Protein AF-A0A849Z3Y1-F1 (afdb_monomer_lite)

Structure (mmCIF, N/CA/C/O backbone):
data_AF-A0A849Z3Y1-F1
#
_entry.id   AF-A0A849Z3Y1-F1
#
loop_
_atom_site.group_PDB
_atom_site.id
_atom_site.type_symbol
_atom_site.label_atom_id
_atom_site.label_alt_id
_atom_site.label_comp_id
_atom_site.label_asym_id
_atom_site.label_entity_id
_atom_site.label_seq_id
_atom_site.pdbx_PDB_ins_code
_atom_site.Cartn_x
_atom_site.Cartn_y
_atom_site.Cartn_z
_atom_site.occupancy
_atom_site.B_iso_or_equiv
_atom_site.auth_seq_id
_atom_site.auth_comp_id
_atom_site.auth_asym_id
_atom_site.auth_atom_id
_atom_site.pdbx_PDB_model_num
ATOM 1 N N . MET A 1 1 ? -3.953 0.316 -31.215 1.00 46.03 1 MET A N 1
ATOM 2 C CA . MET A 1 1 ? -4.125 0.924 -32.551 1.00 46.03 1 MET A CA 1
ATOM 3 C C . MET A 1 1 ? -4.010 -0.194 -33.567 1.00 46.03 1 MET A C 1
ATOM 5 O O . MET A 1 1 ? -3.167 -1.056 -33.367 1.00 46.03 1 MET A O 1
ATOM 9 N N . SER A 1 2 ? -4.912 -0.232 -34.551 1.00 37.03 2 SER A N 1
ATOM 10 C CA . SER A 1 2 ? -4.894 -1.219 -35.639 1.00 37.03 2 SER A CA 1
ATOM 11 C C . SER A 1 2 ? -3.497 -1.260 -36.258 1.00 37.03 2 SER A C 1
ATOM 13 O O . SER A 1 2 ? -2.939 -0.195 -36.536 1.00 37.03 2 SER A O 1
ATOM 15 N N . ASP A 1 3 ? -2.935 -2.457 -36.436 1.00 45.62 3 ASP A N 1
ATOM 16 C CA . ASP A 1 3 ? -1.704 -2.704 -37.196 1.00 45.62 3 ASP A CA 1
ATOM 17 C C . ASP A 1 3 ? -2.052 -2.541 -38.682 1.00 45.62 3 ASP A C 1
ATOM 19 O O . ASP A 1 3 ? -2.068 -3.484 -39.468 1.00 45.62 3 ASP A O 1
ATOM 23 N N . ASP A 1 4 ? -2.503 -1.332 -39.011 1.00 66.31 4 ASP A N 1
ATOM 24 C CA . ASP A 1 4 ? -3.122 -1.005 -40.272 1.00 66.31 4 ASP A CA 1
ATOM 25 C C . ASP A 1 4 ? -1.997 -0.845 -41.296 1.00 66.31 4 ASP A C 1
ATOM 27 O O . ASP A 1 4 ? -1.228 0.131 -41.222 1.00 66.31 4 ASP A O 1
ATOM 31 N N . PRO A 1 5 ? -1.843 -1.799 -42.232 1.00 66.31 5 PRO A N 1
ATOM 32 C CA . PRO A 1 5 ? -0.839 -1.689 -43.277 1.00 66.31 5 PRO A CA 1
ATOM 33 C C . PRO A 1 5 ? -1.020 -0.392 -44.077 1.00 66.31 5 PRO A C 1
ATOM 35 O O . PRO A 1 5 ? -0.026 0.160 -44.563 1.00 66.31 5 PRO A O 1
ATOM 38 N N . ASP A 1 6 ? -2.236 0.164 -44.120 1.00 75.00 6 ASP A N 1
ATOM 39 C CA . ASP A 1 6 ? -2.508 1.431 -44.780 1.00 75.00 6 ASP A CA 1
ATOM 40 C C . ASP A 1 6 ? -1.915 2.614 -44.015 1.00 75.00 6 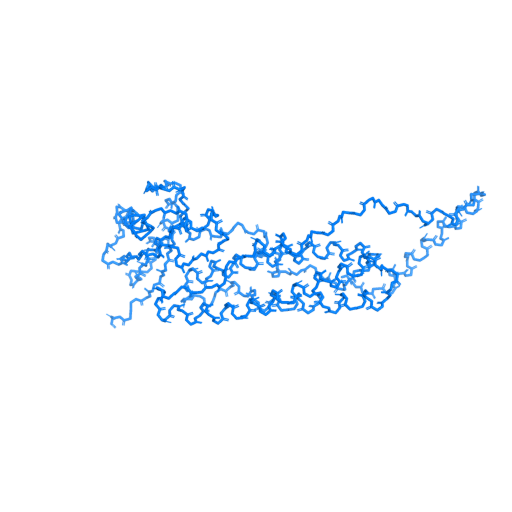ASP A C 1
ATOM 42 O O . ASP A 1 6 ? -1.380 3.523 -44.646 1.00 75.00 6 ASP A O 1
ATOM 46 N N . LEU A 1 7 ? -1.873 2.604 -42.678 1.00 63.38 7 LEU A N 1
ATOM 47 C CA . LEU A 1 7 ? -1.239 3.688 -41.917 1.00 63.38 7 LEU A CA 1
ATOM 48 C C . LEU A 1 7 ? 0.279 3.724 -42.148 1.00 63.38 7 LEU A C 1
ATOM 50 O O . LEU A 1 7 ? 0.848 4.800 -42.357 1.00 63.38 7 LEU A O 1
ATOM 54 N N . ARG A 1 8 ? 0.942 2.558 -42.185 1.00 64.69 8 ARG A N 1
ATOM 55 C CA . ARG A 1 8 ? 2.372 2.484 -42.543 1.00 64.69 8 ARG A CA 1
ATOM 56 C C . ARG A 1 8 ? 2.600 2.927 -43.986 1.00 64.69 8 ARG A C 1
ATOM 58 O O . ARG A 1 8 ? 3.533 3.691 -44.239 1.00 64.69 8 ARG A O 1
ATOM 65 N N . ALA A 1 9 ? 1.737 2.520 -44.918 1.00 72.06 9 ALA A N 1
ATOM 66 C CA . ALA A 1 9 ? 1.810 2.950 -46.311 1.00 72.06 9 ALA A CA 1
ATOM 67 C C . ALA A 1 9 ? 1.587 4.466 -46.463 1.00 72.06 9 ALA A C 1
ATOM 69 O O . ALA A 1 9 ? 2.284 5.117 -47.245 1.00 72.06 9 ALA A O 1
ATOM 70 N N . ILE A 1 10 ? 0.678 5.055 -45.682 1.00 74.94 10 ILE A N 1
ATOM 71 C CA . ILE A 1 10 ? 0.405 6.497 -45.650 1.00 74.94 10 ILE A CA 1
ATOM 72 C C . ILE A 1 10 ? 1.614 7.259 -45.101 1.00 74.94 10 ILE A C 1
ATOM 74 O O . ILE A 1 10 ? 2.053 8.227 -45.723 1.00 74.94 10 ILE A O 1
ATOM 78 N N . LEU A 1 11 ? 2.201 6.823 -43.983 1.00 69.88 11 LEU A N 1
ATOM 79 C CA . LEU A 1 11 ? 3.389 7.465 -43.410 1.00 69.88 11 LEU A CA 1
ATOM 80 C C . LEU A 1 11 ? 4.613 7.335 -44.328 1.00 69.88 11 LEU A C 1
ATOM 82 O O . LEU A 1 11 ? 5.349 8.309 -44.507 1.00 69.88 11 LEU A O 1
ATOM 86 N N . ALA A 1 12 ? 4.798 6.177 -44.970 1.00 70.38 12 ALA A N 1
ATOM 87 C CA . ALA A 1 12 ? 5.852 5.963 -45.958 1.00 70.38 12 ALA A CA 1
ATOM 88 C C . ALA A 1 12 ? 5.671 6.868 -47.188 1.00 70.38 12 ALA A C 1
ATOM 90 O O . ALA A 1 12 ? 6.617 7.541 -47.596 1.00 70.38 12 ALA A O 1
ATOM 91 N N . ARG A 1 13 ? 4.449 6.968 -47.733 1.00 79.56 13 ARG A N 1
ATOM 92 C CA . ARG A 1 13 ? 4.126 7.883 -48.844 1.00 79.56 13 ARG A CA 1
ATOM 93 C C . ARG A 1 13 ? 4.330 9.342 -48.460 1.00 79.56 13 ARG A C 1
ATOM 95 O O . ARG A 1 13 ? 4.864 10.106 -49.256 1.00 79.56 13 ARG A O 1
ATOM 102 N N . ARG A 1 14 ? 3.959 9.735 -47.240 1.00 77.06 14 ARG A N 1
ATOM 103 C CA . ARG A 1 14 ? 4.138 11.108 -46.756 1.00 77.06 14 ARG A CA 1
ATOM 104 C C . ARG A 1 14 ? 5.617 11.465 -46.606 1.00 77.06 14 ARG A C 1
ATOM 106 O O . ARG A 1 14 ? 6.010 12.540 -47.045 1.00 77.06 14 ARG A O 1
ATOM 113 N N . ARG A 1 15 ? 6.447 10.556 -46.076 1.00 69.81 15 ARG A N 1
ATOM 114 C CA . ARG A 1 15 ? 7.913 10.719 -46.062 1.00 69.81 15 ARG A CA 1
ATOM 115 C C . ARG A 1 15 ? 8.472 10.838 -47.477 1.00 69.81 15 ARG A C 1
ATOM 117 O O . ARG A 1 15 ? 9.239 11.757 -47.731 1.00 69.81 15 ARG A O 1
ATOM 124 N N . LEU A 1 16 ? 8.031 9.985 -48.403 1.00 73.06 16 LEU A N 1
ATOM 125 C CA . LEU A 1 16 ? 8.475 10.025 -49.797 1.00 73.06 16 LEU A CA 1
ATOM 126 C C . LEU A 1 16 ? 8.107 11.350 -50.484 1.00 73.06 16 LEU A C 1
ATOM 128 O O . LEU A 1 16 ? 8.936 11.927 -51.178 1.00 73.06 16 LEU A O 1
ATOM 132 N N . LEU A 1 17 ? 6.896 11.865 -50.249 1.00 75.06 17 LEU A N 1
ATOM 133 C CA . LEU A 1 17 ? 6.433 13.149 -50.784 1.00 75.06 17 LEU A CA 1
ATOM 134 C C . LEU A 1 17 ? 7.202 14.336 -50.195 1.00 75.06 17 LEU A C 1
ATOM 136 O O . LEU A 1 17 ? 7.568 15.241 -50.936 1.00 75.06 17 LEU A O 1
ATOM 140 N N . ILE A 1 18 ? 7.490 14.323 -48.890 1.00 72.62 18 ILE A N 1
ATOM 141 C CA . ILE A 1 18 ? 8.313 15.357 -48.244 1.00 72.62 18 ILE A CA 1
ATOM 142 C C . ILE A 1 18 ? 9.744 15.315 -48.795 1.00 72.62 18 ILE A C 1
ATOM 144 O O . ILE A 1 18 ? 10.300 16.359 -49.130 1.00 72.62 18 ILE A O 1
ATOM 148 N N . SER A 1 19 ? 10.321 14.121 -48.954 1.00 68.38 19 SER A N 1
ATOM 149 C CA . SER A 1 19 ? 11.649 13.951 -49.545 1.00 68.38 19 SER A CA 1
ATOM 150 C C . SER A 1 19 ? 11.705 14.394 -51.006 1.00 68.38 19 SER A C 1
ATOM 152 O O . SER A 1 19 ? 12.646 15.083 -51.395 1.00 68.38 19 SER A O 1
ATOM 154 N N . ALA A 1 20 ? 10.685 14.066 -51.802 1.00 72.69 20 ALA A N 1
ATOM 155 C CA . ALA A 1 20 ? 10.579 14.487 -53.195 1.00 72.69 20 ALA A CA 1
ATOM 156 C C . ALA A 1 20 ? 10.391 16.007 -53.327 1.00 72.69 20 ALA A C 1
ATOM 158 O O . ALA A 1 20 ? 11.035 16.631 -54.166 1.00 72.69 20 ALA A O 1
ATOM 159 N N . ALA A 1 21 ? 9.566 16.617 -52.471 1.00 74.19 21 ALA A N 1
ATOM 160 C CA . ALA A 1 21 ? 9.372 18.063 -52.445 1.00 74.19 21 ALA A CA 1
ATOM 161 C C . ALA A 1 21 ? 10.659 18.805 -52.047 1.00 74.19 21 ALA A C 1
ATOM 163 O O . ALA A 1 21 ? 11.022 19.787 -52.688 1.00 74.19 21 ALA A O 1
ATOM 164 N N . ALA A 1 22 ? 11.387 18.315 -51.038 1.00 66.81 22 ALA A N 1
ATOM 165 C CA . ALA A 1 22 ? 12.677 18.882 -50.646 1.00 66.81 22 ALA A CA 1
ATOM 166 C C . ALA A 1 22 ? 13.718 18.784 -51.776 1.00 66.81 22 ALA A C 1
ATOM 168 O O . ALA A 1 22 ? 14.388 19.771 -52.078 1.00 66.81 22 ALA A O 1
ATOM 169 N N . ALA A 1 23 ? 13.790 17.633 -52.455 1.00 70.31 23 ALA A N 1
ATOM 170 C CA . ALA A 1 23 ? 14.679 17.437 -53.598 1.00 70.31 23 ALA A CA 1
ATOM 171 C C . ALA A 1 23 ? 14.327 18.361 -54.780 1.00 70.31 23 ALA A C 1
ATOM 173 O O . ALA A 1 23 ? 15.222 18.943 -55.390 1.00 70.31 23 ALA A O 1
ATOM 174 N N . ALA A 1 24 ? 13.035 18.553 -55.070 1.00 75.81 24 ALA A N 1
ATOM 175 C CA . ALA A 1 24 ? 12.565 19.449 -56.130 1.00 75.81 24 ALA A CA 1
ATOM 176 C C . ALA A 1 24 ? 12.901 20.927 -55.863 1.00 75.81 24 ALA A C 1
ATOM 178 O O . ALA A 1 24 ? 13.073 21.699 -56.802 1.00 75.81 24 ALA A O 1
ATOM 179 N N . MET A 1 25 ? 13.044 21.317 -54.594 1.00 80.38 25 MET A N 1
ATOM 180 C CA . MET A 1 25 ? 13.484 22.659 -54.195 1.00 80.38 25 MET A CA 1
ATOM 181 C C . MET A 1 25 ? 15.015 22.822 -54.187 1.00 80.38 25 MET A C 1
ATOM 183 O O . MET A 1 25 ? 15.518 23.850 -53.740 1.00 80.38 25 MET A O 1
ATOM 187 N N . GLY A 1 26 ? 15.777 21.822 -54.650 1.00 69.62 26 GLY A N 1
ATOM 188 C CA . GLY A 1 26 ? 17.243 21.848 -54.612 1.00 69.62 26 GLY A CA 1
ATOM 189 C C . GLY A 1 26 ? 17.820 21.752 -53.196 1.00 69.62 26 GLY A C 1
ATOM 190 O O . GLY A 1 26 ? 19.021 21.935 -53.002 1.00 69.62 26 GLY A O 1
ATOM 191 N N . CYS A 1 27 ? 16.988 21.451 -52.196 1.00 60.31 27 CYS A N 1
ATOM 192 C CA . CYS A 1 27 ? 17.444 21.168 -50.849 1.00 60.31 27 CYS A CA 1
ATOM 193 C C . CYS A 1 27 ? 17.897 19.709 -50.801 1.00 60.31 27 CYS A C 1
ATOM 195 O O . CYS A 1 27 ? 17.078 18.789 -50.751 1.00 60.31 27 CYS A O 1
ATOM 197 N N . SER A 1 28 ? 19.209 19.477 -50.787 1.00 56.22 28 SER A N 1
ATOM 198 C CA . SER A 1 28 ? 19.728 18.199 -50.318 1.00 56.22 28 SER A CA 1
ATOM 199 C C . SER A 1 28 ? 19.272 18.030 -48.869 1.00 56.22 28 SER A C 1
ATOM 201 O O . SER A 1 28 ? 19.688 18.779 -47.987 1.00 56.22 28 SER A O 1
ATOM 203 N N . ILE A 1 29 ? 18.370 17.075 -48.612 1.00 54.34 29 ILE A N 1
ATOM 204 C CA . ILE A 1 29 ? 18.134 16.616 -47.242 1.00 54.34 29 ILE A CA 1
ATOM 205 C C . ILE A 1 29 ? 19.489 16.076 -46.791 1.00 54.34 29 ILE A C 1
ATOM 207 O O . ILE A 1 29 ? 19.961 15.107 -47.394 1.00 54.34 29 ILE A O 1
ATOM 211 N N . PRO A 1 30 ? 20.161 16.695 -45.808 1.00 54.50 30 PRO A N 1
ATOM 212 C CA . PRO A 1 30 ? 21.450 16.201 -45.368 1.00 54.50 30 PRO A CA 1
ATOM 213 C C . PRO A 1 30 ? 21.212 14.789 -44.836 1.00 54.50 30 PRO A C 1
ATOM 215 O O . PRO A 1 30 ? 20.521 14.635 -43.827 1.00 54.50 30 PRO A O 1
ATOM 218 N N . GLN A 1 31 ? 21.745 13.762 -45.508 1.00 53.66 31 GLN A N 1
ATOM 219 C CA . GLN A 1 31 ? 21.696 12.391 -44.983 1.00 53.66 31 GLN A CA 1
ATOM 220 C C . GLN A 1 31 ? 22.312 12.341 -43.572 1.00 53.66 31 GLN A C 1
ATOM 222 O O . GLN A 1 31 ? 21.828 11.602 -42.720 1.00 53.66 31 GLN A O 1
ATOM 227 N N . ASP A 1 32 ? 23.253 13.246 -43.282 1.00 46.50 32 ASP A N 1
ATOM 228 C CA . ASP A 1 32 ? 23.894 13.420 -41.976 1.00 46.50 32 ASP A CA 1
ATOM 229 C C . ASP A 1 32 ? 23.021 14.043 -40.873 1.00 46.50 32 ASP A C 1
ATOM 231 O O . ASP A 1 32 ? 23.429 14.048 -39.713 1.00 46.50 32 ASP A O 1
ATOM 235 N N . ARG A 1 33 ? 21.819 14.567 -41.166 1.00 43.00 33 ARG A N 1
ATOM 236 C CA . ARG A 1 33 ? 20.934 15.142 -40.127 1.00 43.00 33 ARG A CA 1
ATOM 237 C C . ARG A 1 33 ? 19.850 14.196 -39.613 1.00 43.00 33 ARG A C 1
ATOM 239 O O . ARG A 1 33 ? 19.130 14.582 -38.699 1.00 43.00 33 ARG A O 1
ATOM 246 N N . LEU A 1 34 ? 19.764 12.966 -40.129 1.00 46.88 34 LEU A N 1
ATOM 247 C CA . LEU A 1 34 ? 18.959 11.912 -39.491 1.00 46.88 34 LEU A CA 1
ATOM 248 C C . LEU A 1 34 ? 19.658 11.288 -38.275 1.00 46.88 34 LEU A C 1
ATOM 250 O O . LEU A 1 34 ? 19.009 10.598 -37.493 1.00 46.88 34 LEU A O 1
ATOM 254 N N . HIS A 1 35 ? 20.926 11.631 -38.027 1.00 47.53 35 HIS A N 1
ATOM 255 C CA . HIS A 1 35 ? 21.466 11.671 -36.668 1.00 47.53 35 HIS A CA 1
ATOM 256 C C . HIS A 1 35 ? 20.894 12.895 -35.949 1.00 47.53 35 HIS A C 1
ATOM 258 O O . HIS A 1 35 ? 21.617 13.795 -35.518 1.00 47.53 35 HIS A O 1
ATOM 264 N N . GLU A 1 36 ? 19.564 12.963 -35.890 1.00 49.94 36 GLU A N 1
ATOM 265 C CA . GLU A 1 36 ? 18.851 13.876 -35.022 1.00 49.94 36 GLU A CA 1
ATOM 266 C C . GLU A 1 36 ? 19.486 13.669 -33.651 1.00 49.94 36 GLU A C 1
ATOM 268 O O . GLU A 1 36 ? 19.537 12.538 -33.159 1.00 49.94 36 GLU A O 1
ATOM 273 N N . LYS A 1 37 ? 20.130 14.717 -33.121 1.00 49.12 37 LYS A N 1
ATOM 274 C CA . LYS A 1 37 ? 20.787 14.672 -31.817 1.00 49.12 37 LYS A CA 1
ATOM 275 C C . LYS A 1 37 ? 19.715 14.243 -30.831 1.00 49.12 37 LYS A C 1
ATOM 277 O O . LYS A 1 37 ? 18.930 15.082 -30.396 1.00 49.12 37 LYS A O 1
ATOM 282 N N . ILE A 1 38 ? 19.661 12.945 -30.532 1.00 56.88 38 ILE A N 1
ATOM 283 C CA . ILE A 1 38 ? 18.823 12.406 -29.477 1.00 56.88 38 ILE A CA 1
ATOM 284 C C . ILE A 1 38 ? 19.231 13.237 -28.272 1.00 56.88 38 ILE A C 1
ATOM 286 O O . ILE A 1 38 ? 20.406 13.237 -27.891 1.00 56.88 38 ILE A O 1
ATOM 290 N N . GLY A 1 39 ? 18.297 14.058 -27.785 1.00 64.94 39 GLY A N 1
ATOM 291 C CA . GLY A 1 39 ? 18.547 14.934 -26.652 1.00 64.94 39 GLY A CA 1
ATOM 292 C C . GLY A 1 39 ? 19.112 14.124 -25.484 1.00 64.94 39 GLY A C 1
ATOM 293 O O . GLY A 1 39 ? 19.007 12.892 -25.486 1.00 64.94 39 GLY A O 1
ATOM 294 N N . PRO A 1 40 ? 19.736 14.783 -24.496 1.00 70.25 40 PRO A N 1
ATOM 295 C CA . PRO A 1 40 ? 20.287 14.089 -23.343 1.00 70.25 40 PRO A CA 1
ATOM 296 C C . PRO A 1 40 ? 19.237 13.132 -22.774 1.00 70.25 40 PRO A C 1
ATOM 298 O O . PRO A 1 40 ? 18.155 13.529 -22.344 1.00 70.25 40 PRO A O 1
ATOM 301 N N . ARG A 1 41 ? 19.561 11.847 -22.872 1.00 75.38 41 ARG A N 1
ATOM 302 C CA . ARG A 1 41 ? 18.743 10.732 -22.423 1.00 75.38 41 ARG A CA 1
ATOM 303 C C . ARG A 1 41 ? 18.609 10.836 -20.907 1.00 75.38 41 ARG A C 1
ATOM 305 O O . ARG A 1 41 ? 19.625 10.807 -20.216 1.00 75.38 41 ARG A O 1
ATOM 312 N N . THR A 1 42 ? 17.387 10.967 -20.389 1.00 81.12 42 THR A N 1
ATOM 313 C CA . THR A 1 42 ? 17.160 10.912 -18.938 1.00 81.12 42 THR A CA 1
ATOM 314 C C . THR A 1 42 ? 17.674 9.566 -18.430 1.00 81.12 42 THR A C 1
ATOM 316 O O . THR A 1 42 ? 17.232 8.538 -18.952 1.00 81.12 42 THR A O 1
ATOM 319 N N . PRO A 1 43 ? 18.626 9.539 -17.483 1.00 84.50 43 PRO A N 1
ATOM 320 C CA . PRO A 1 43 ? 19.164 8.284 -16.986 1.00 84.50 43 PRO A CA 1
ATOM 321 C C . PRO A 1 43 ? 18.045 7.459 -16.354 1.00 84.50 43 PRO A C 1
ATOM 323 O O . PRO A 1 43 ? 17.147 8.003 -15.708 1.00 84.50 43 PRO A O 1
ATOM 326 N N . LEU A 1 44 ? 18.105 6.144 -16.556 1.00 84.12 44 LEU A N 1
ATOM 327 C CA . LEU A 1 44 ? 17.241 5.218 -15.838 1.00 84.12 44 LEU A CA 1
ATOM 328 C C . LEU A 1 44 ? 17.555 5.315 -14.341 1.00 84.12 44 LEU A C 1
ATOM 330 O O . LEU A 1 44 ? 18.738 5.364 -13.986 1.00 84.12 44 LEU A O 1
ATOM 334 N N . PRO A 1 45 ? 16.543 5.345 -13.460 1.00 81.69 45 PRO A N 1
ATOM 335 C CA . PRO A 1 45 ? 16.803 5.289 -12.032 1.00 81.69 45 PRO A CA 1
ATOM 336 C C . PRO A 1 45 ? 17.474 3.958 -11.673 1.00 81.69 45 PRO A C 1
ATOM 338 O O . PRO A 1 45 ? 17.206 2.924 -12.290 1.00 81.69 45 PRO A O 1
ATOM 341 N N . ASP A 1 46 ? 18.352 3.991 -10.673 1.00 88.88 46 ASP A N 1
ATOM 342 C CA . ASP A 1 46 ? 18.997 2.794 -10.134 1.00 88.88 46 ASP A CA 1
ATOM 343 C C . ASP A 1 46 ? 17.948 1.854 -9.504 1.00 88.88 46 ASP A C 1
ATOM 345 O O . ASP A 1 46 ? 16.952 2.314 -8.938 1.00 88.88 46 ASP A O 1
ATOM 349 N N . TRP A 1 47 ? 18.167 0.538 -9.588 1.00 89.69 47 TRP A N 1
ATOM 350 C CA . TRP A 1 47 ? 17.340 -0.465 -8.912 1.00 89.69 47 TRP A CA 1
ATOM 351 C C . TRP A 1 47 ? 17.240 -0.171 -7.419 1.00 89.69 47 TRP A C 1
ATOM 353 O O . TRP A 1 47 ? 16.149 -0.255 -6.867 1.00 89.69 47 TRP A O 1
ATOM 363 N N . GLU A 1 48 ? 18.330 0.260 -6.782 1.00 91.50 48 GLU A N 1
ATOM 364 C CA . GLU A 1 48 ? 18.324 0.574 -5.349 1.00 91.50 48 GLU A CA 1
ATOM 365 C C . GLU A 1 48 ? 17.327 1.686 -4.991 1.00 91.50 48 GLU A C 1
ATOM 367 O O . GLU A 1 48 ? 16.668 1.629 -3.952 1.00 91.50 48 GLU A O 1
ATOM 372 N N . VAL A 1 49 ? 17.127 2.659 -5.888 1.00 89.38 49 VAL A N 1
ATOM 373 C CA . VAL A 1 49 ? 16.147 3.738 -5.691 1.00 89.38 49 VAL A CA 1
ATOM 374 C C . VAL A 1 49 ? 14.713 3.208 -5.767 1.00 89.38 49 VAL A C 1
ATOM 376 O O . VAL A 1 49 ? 13.850 3.651 -5.008 1.00 89.38 49 VAL A O 1
ATOM 379 N N . PHE A 1 50 ? 14.441 2.248 -6.653 1.00 87.69 50 PHE A N 1
ATOM 380 C CA . PHE A 1 50 ? 13.133 1.594 -6.718 1.00 87.69 50 PHE A CA 1
ATOM 381 C C . PHE A 1 50 ? 12.908 0.650 -5.541 1.00 87.69 50 PHE A C 1
ATOM 383 O O . PHE A 1 50 ? 11.842 0.683 -4.928 1.00 87.69 50 PHE A O 1
ATOM 390 N N . ASN A 1 51 ? 13.920 -0.149 -5.205 1.00 91.19 51 ASN A N 1
ATOM 391 C CA . ASN A 1 51 ? 13.893 -1.132 -4.133 1.00 91.19 51 ASN A CA 1
ATOM 392 C C . ASN A 1 51 ? 13.594 -0.475 -2.779 1.00 91.19 51 ASN A C 1
ATOM 394 O O . ASN A 1 51 ? 12.742 -0.956 -2.039 1.00 91.19 51 ASN A O 1
ATOM 398 N N . ALA A 1 52 ? 14.193 0.687 -2.503 1.00 91.75 52 ALA A N 1
ATOM 399 C CA . ALA A 1 52 ? 13.932 1.460 -1.287 1.00 91.75 52 ALA A CA 1
ATOM 400 C C . ALA A 1 52 ? 12.479 1.964 -1.159 1.00 91.75 52 ALA A C 1
ATOM 402 O O . ALA A 1 52 ? 12.035 2.311 -0.067 1.00 91.75 52 ALA A O 1
ATOM 403 N N . ARG A 1 53 ? 11.730 2.023 -2.268 1.00 92.88 53 ARG A N 1
ATOM 404 C CA . ARG A 1 53 ? 10.328 2.467 -2.305 1.00 92.88 53 ARG A CA 1
ATOM 405 C C . ARG A 1 53 ? 9.334 1.309 -2.342 1.00 92.88 53 ARG A C 1
ATOM 407 O O . ARG A 1 53 ? 8.132 1.576 -2.327 1.00 92.88 53 ARG A O 1
ATOM 414 N N . ILE A 1 54 ? 9.803 0.060 -2.416 1.00 94.44 54 ILE A N 1
ATOM 415 C CA . ILE A 1 54 ? 8.932 -1.113 -2.467 1.00 94.44 54 ILE A CA 1
ATOM 416 C C . ILE A 1 54 ? 8.078 -1.158 -1.190 1.00 94.44 54 ILE A C 1
ATOM 418 O O . ILE A 1 54 ? 8.626 -1.204 -0.088 1.00 94.44 54 ILE A O 1
ATOM 422 N N . PRO A 1 55 ? 6.737 -1.180 -1.316 1.00 94.44 55 PRO A N 1
ATOM 423 C CA . PRO A 1 55 ? 5.867 -1.423 -0.179 1.00 94.44 55 PRO A CA 1
ATOM 424 C C . PRO A 1 55 ? 6.221 -2.747 0.511 1.00 94.44 55 PRO A C 1
ATOM 426 O O . PRO A 1 55 ? 6.489 -3.744 -0.175 1.00 94.44 55 PRO A O 1
ATOM 429 N N . PRO A 1 56 ? 6.210 -2.789 1.850 1.00 93.06 56 PRO A N 1
ATOM 430 C CA . PRO A 1 56 ? 6.581 -3.984 2.587 1.00 93.06 56 PRO A CA 1
ATOM 431 C C . PRO A 1 56 ? 5.577 -5.102 2.315 1.00 93.06 56 PRO A C 1
ATOM 433 O O . PRO A 1 56 ? 4.367 -4.874 2.290 1.00 93.06 56 PRO A O 1
ATOM 436 N N . PHE A 1 57 ? 6.068 -6.335 2.190 1.00 91.25 57 PHE A N 1
ATOM 437 C CA . PHE A 1 57 ? 5.256 -7.552 2.016 1.00 91.25 57 PHE A CA 1
ATOM 438 C C . PHE A 1 57 ? 5.448 -8.582 3.151 1.00 91.25 57 PHE A C 1
ATOM 440 O O . PHE A 1 57 ? 4.790 -9.620 3.152 1.00 91.25 57 PHE A O 1
ATOM 447 N N . SER A 1 58 ? 6.292 -8.290 4.149 1.00 89.31 58 SER A N 1
ATOM 448 C CA . SER A 1 58 ? 6.458 -9.118 5.352 1.00 89.31 58 SER A CA 1
ATOM 449 C C . SER A 1 58 ? 5.177 -9.174 6.193 1.00 89.31 58 SER A C 1
ATOM 451 O O . SER A 1 58 ? 4.396 -8.220 6.243 1.00 89.31 58 SER A O 1
ATOM 453 N N . VAL A 1 59 ? 4.932 -10.302 6.856 1.00 90.25 59 VAL A N 1
ATOM 454 C CA . VAL A 1 59 ? 3.772 -10.476 7.740 1.00 90.25 59 VAL A CA 1
ATOM 455 C C . VAL A 1 59 ? 4.269 -10.716 9.153 1.00 90.25 59 VAL A C 1
ATOM 457 O O . VAL A 1 59 ? 4.980 -11.688 9.408 1.00 90.25 59 VAL A O 1
ATOM 460 N N . ASP A 1 60 ? 3.916 -9.814 10.062 1.00 94.25 60 ASP A N 1
ATOM 461 C CA . ASP A 1 60 ? 4.345 -9.887 11.451 1.00 94.25 60 ASP A CA 1
ATOM 462 C C . ASP A 1 60 ? 3.695 -11.077 12.180 1.00 94.25 60 ASP A C 1
ATOM 464 O O . ASP A 1 60 ? 2.546 -11.447 11.932 1.00 94.25 60 ASP A O 1
ATOM 468 N N . SER A 1 61 ? 4.433 -11.686 13.107 1.00 93.19 61 SER A N 1
ATOM 469 C CA . SER A 1 61 ? 3.951 -12.797 13.939 1.00 93.19 61 SER A CA 1
ATOM 470 C C . SER A 1 61 ? 2.804 -12.430 14.890 1.00 93.19 61 SER A C 1
ATOM 472 O O . SER A 1 61 ? 2.078 -13.319 15.328 1.00 93.19 61 SER A O 1
ATOM 474 N N . ARG A 1 62 ? 2.627 -11.138 15.197 1.00 92.75 62 ARG A N 1
ATOM 475 C CA . ARG A 1 62 ? 1.537 -10.595 16.023 1.00 92.75 62 ARG A CA 1
ATOM 476 C C . ARG A 1 62 ? 0.179 -10.659 15.323 1.00 92.75 62 ARG A C 1
ATOM 478 O O . ARG A 1 62 ? -0.851 -10.540 15.982 1.00 92.75 62 ARG A O 1
ATOM 485 N N . ILE A 1 63 ? 0.165 -10.835 14.002 1.00 90.44 63 ILE A N 1
ATOM 486 C CA . ILE A 1 63 ? -1.064 -10.930 13.217 1.00 90.44 63 ILE A CA 1
ATOM 487 C C . ILE A 1 63 ? -1.760 -12.268 13.499 1.00 90.44 63 ILE A C 1
ATOM 489 O O . ILE A 1 63 ? -1.105 -13.312 13.429 1.00 90.44 63 ILE A O 1
ATOM 493 N N . PRO A 1 64 ? -3.078 -12.274 13.789 1.00 88.38 64 PRO A N 1
ATOM 494 C CA . PRO A 1 64 ? -3.829 -13.507 13.998 1.00 88.38 64 PRO A CA 1
ATOM 495 C C . PRO A 1 64 ? -3.645 -14.499 12.846 1.00 88.38 64 PRO A C 1
ATOM 497 O O . PRO A 1 64 ? -3.600 -14.110 11.680 1.00 88.38 64 PRO A O 1
ATOM 500 N N . ALA A 1 65 ? -3.578 -15.798 13.148 1.00 89.19 65 ALA A N 1
ATOM 501 C CA . ALA A 1 65 ? -3.319 -16.834 12.141 1.00 89.19 65 ALA A CA 1
ATOM 502 C C . ALA A 1 65 ? -4.326 -16.803 10.975 1.00 89.19 65 ALA A C 1
ATOM 504 O O . ALA A 1 65 ? -3.949 -16.967 9.815 1.00 89.19 65 ALA A O 1
ATOM 505 N N . GLU A 1 66 ? -5.594 -16.523 11.282 1.00 86.44 66 GLU A N 1
ATOM 506 C CA . GLU A 1 66 ? -6.663 -16.341 10.298 1.00 86.44 66 GLU A CA 1
ATOM 507 C C . GLU A 1 66 ? -6.395 -15.182 9.326 1.00 86.44 66 GLU A C 1
ATOM 509 O O . GLU A 1 66 ? -6.802 -15.257 8.167 1.00 86.44 66 GLU A O 1
ATOM 514 N N . ASP A 1 67 ? -5.718 -14.126 9.782 1.00 85.31 67 ASP A N 1
ATOM 515 C CA . ASP A 1 67 ? -5.342 -12.919 9.032 1.00 85.31 67 ASP A CA 1
ATOM 516 C C . ASP A 1 67 ? -4.024 -13.097 8.275 1.00 85.31 67 ASP A C 1
ATOM 518 O O . ASP A 1 67 ? -3.809 -12.489 7.222 1.00 85.31 67 ASP A O 1
ATOM 522 N N . LYS A 1 68 ? -3.162 -13.973 8.791 1.00 90.31 68 LYS A N 1
ATOM 523 C CA . LYS A 1 68 ? -1.814 -14.207 8.293 1.00 90.31 68 LYS A CA 1
ATOM 524 C C . LYS A 1 68 ? -1.795 -14.900 6.932 1.00 90.31 68 LYS A C 1
ATOM 526 O O . LYS A 1 68 ? -1.116 -14.428 6.024 1.00 90.31 68 LYS A O 1
ATOM 531 N N . ALA A 1 69 ? -2.572 -15.972 6.765 1.00 89.38 69 ALA A N 1
ATOM 532 C CA . ALA A 1 69 ? -2.524 -16.790 5.550 1.00 89.38 69 ALA A CA 1
ATOM 533 C C . ALA A 1 69 ? -2.865 -16.005 4.260 1.00 89.38 69 ALA A C 1
ATOM 535 O O . ALA A 1 69 ? -2.107 -16.108 3.291 1.00 89.38 69 ALA A O 1
ATOM 536 N N . PRO A 1 70 ? -3.916 -15.156 4.215 1.00 87.94 70 PRO A N 1
ATOM 537 C CA . PRO A 1 70 ? -4.171 -14.311 3.046 1.00 87.94 70 PRO A CA 1
ATOM 538 C C . PRO A 1 70 ? -3.043 -13.314 2.756 1.00 87.94 70 PRO A C 1
ATOM 540 O O . PRO A 1 70 ? -2.731 -13.073 1.590 1.00 87.94 70 PRO A O 1
ATOM 543 N N . LEU A 1 71 ? -2.413 -12.747 3.793 1.00 89.19 71 LEU A N 1
ATOM 544 C CA . LEU A 1 71 ? -1.297 -11.810 3.637 1.00 89.19 71 LEU A CA 1
ATOM 545 C C . LEU A 1 71 ? -0.034 -12.502 3.115 1.00 89.19 71 LEU A C 1
ATOM 547 O O . LEU A 1 71 ? 0.619 -11.960 2.229 1.00 89.19 71 LEU A O 1
ATOM 551 N N . GLU A 1 72 ? 0.299 -13.691 3.616 1.00 92.25 72 GLU A N 1
ATOM 552 C CA . GLU A 1 72 ? 1.452 -14.478 3.153 1.00 92.25 72 GLU A CA 1
ATOM 553 C C . GLU A 1 72 ? 1.256 -14.964 1.710 1.00 92.25 72 GLU A C 1
ATOM 555 O O . GLU A 1 72 ? 2.160 -14.850 0.874 1.00 92.25 72 GLU A O 1
ATOM 560 N N . SER A 1 73 ? 0.050 -15.445 1.386 1.00 90.25 73 SER A N 1
ATOM 561 C CA . SER A 1 73 ? -0.309 -15.827 0.018 1.00 90.25 73 SER A CA 1
ATOM 562 C C . SER A 1 73 ? -0.204 -14.637 -0.935 1.00 90.25 73 SER A C 1
ATOM 564 O O . SER A 1 73 ? 0.322 -14.775 -2.040 1.00 90.25 73 SER A O 1
ATOM 566 N N . PHE A 1 74 ? -0.685 -13.466 -0.514 1.00 90.56 74 PHE A N 1
ATOM 567 C CA . PHE A 1 74 ? -0.575 -12.240 -1.294 1.00 90.56 74 PHE A CA 1
ATOM 568 C C . PHE A 1 74 ? 0.883 -11.779 -1.444 1.00 90.56 74 PHE A C 1
ATOM 570 O O . PHE A 1 74 ? 1.301 -11.441 -2.549 1.00 90.56 74 PHE A O 1
ATOM 577 N N . GLY A 1 75 ? 1.674 -11.824 -0.370 1.00 92.12 75 GLY A N 1
ATOM 578 C CA . GLY A 1 75 ? 3.097 -11.482 -0.393 1.00 92.12 75 GLY A CA 1
ATOM 579 C C . GLY A 1 75 ? 3.882 -12.345 -1.380 1.00 92.12 75 GLY A C 1
ATOM 580 O O . GLY A 1 75 ? 4.642 -11.810 -2.181 1.00 92.12 75 GLY A O 1
ATOM 581 N N . THR A 1 76 ? 3.616 -13.655 -1.410 1.00 93.12 76 THR A N 1
ATOM 582 C CA . THR A 1 76 ? 4.233 -14.592 -2.368 1.00 93.12 76 THR A CA 1
ATOM 583 C C . THR A 1 76 ? 3.920 -14.212 -3.819 1.00 93.12 76 THR A C 1
ATOM 585 O O . THR A 1 76 ? 4.808 -14.215 -4.675 1.00 93.12 76 THR A O 1
ATOM 588 N N . LEU A 1 77 ? 2.661 -13.855 -4.100 1.00 92.38 77 LEU A N 1
ATOM 589 C CA . LEU A 1 77 ? 2.236 -13.412 -5.429 1.00 92.38 77 LEU A CA 1
ATOM 590 C C . LEU A 1 77 ? 2.967 -12.127 -5.843 1.00 92.38 77 LEU A C 1
ATOM 592 O O . LEU A 1 77 ? 3.540 -12.065 -6.928 1.00 92.38 77 LEU A O 1
ATOM 596 N N . VAL A 1 78 ? 2.979 -11.113 -4.976 1.00 93.44 78 VAL A N 1
ATOM 597 C CA . VAL A 1 78 ? 3.633 -9.826 -5.253 1.00 93.44 78 VAL A CA 1
ATOM 598 C C . VAL A 1 78 ? 5.142 -9.978 -5.427 1.00 93.44 78 VAL A C 1
ATOM 600 O O . VAL A 1 78 ? 5.712 -9.378 -6.336 1.00 93.44 78 VAL A O 1
ATOM 603 N N . GLU A 1 79 ? 5.798 -10.790 -4.598 1.00 94.69 79 GLU A N 1
ATOM 604 C CA . GLU A 1 79 ? 7.241 -11.021 -4.682 1.00 94.69 79 GLU A CA 1
ATOM 605 C C . GLU A 1 79 ? 7.637 -11.584 -6.057 1.00 94.69 79 GLU A C 1
ATOM 607 O O . GLU A 1 79 ? 8.629 -11.152 -6.654 1.00 9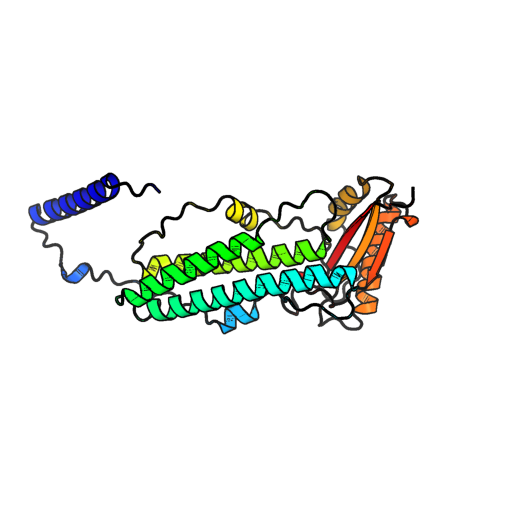4.69 79 GLU A O 1
ATOM 612 N N . ALA A 1 80 ? 6.838 -12.506 -6.606 1.00 95.19 80 ALA A N 1
ATOM 613 C CA . ALA A 1 80 ? 7.047 -13.025 -7.955 1.00 95.19 80 ALA A CA 1
ATOM 614 C C . ALA A 1 80 ? 6.968 -11.914 -9.019 1.00 95.19 80 ALA A C 1
ATOM 616 O O . ALA A 1 80 ? 7.796 -11.867 -9.934 1.00 95.19 80 ALA A O 1
ATOM 617 N N . VAL A 1 81 ? 6.031 -10.975 -8.868 1.00 95.38 81 VAL A N 1
ATOM 618 C CA . VAL A 1 81 ? 5.880 -9.836 -9.784 1.00 95.38 81 VAL A CA 1
ATOM 619 C C . VAL A 1 81 ? 7.029 -8.838 -9.646 1.00 95.38 81 VAL A C 1
ATOM 621 O O . VAL A 1 81 ? 7.546 -8.366 -10.659 1.00 95.38 81 VAL A O 1
ATOM 624 N N . TYR A 1 82 ? 7.528 -8.582 -8.435 1.00 95.69 82 TYR A N 1
ATOM 625 C CA . TYR A 1 82 ? 8.718 -7.748 -8.231 1.00 95.69 82 TYR A CA 1
ATOM 626 C C . TYR A 1 82 ? 9.987 -8.344 -8.833 1.00 95.69 82 TYR A C 1
ATOM 628 O O . TYR A 1 82 ? 10.792 -7.607 -9.403 1.00 95.69 82 TYR A O 1
ATOM 636 N N . LYS A 1 83 ? 10.150 -9.672 -8.811 1.00 95.69 83 LYS A N 1
ATOM 637 C CA . LYS A 1 83 ? 11.252 -10.333 -9.532 1.00 95.69 83 LYS A CA 1
AT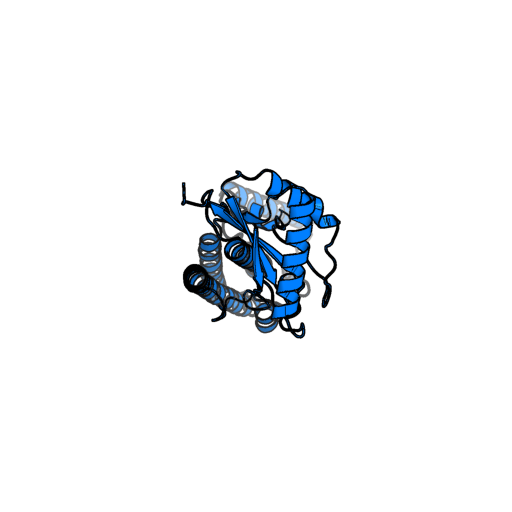OM 638 C C . LYS A 1 83 ? 11.176 -10.067 -11.039 1.00 95.69 83 LYS A C 1
ATOM 640 O O . LYS A 1 83 ? 12.203 -9.803 -11.664 1.00 95.69 83 LYS A O 1
ATOM 645 N N . LYS A 1 84 ? 9.972 -10.075 -11.623 1.00 96.00 84 LYS A N 1
ATOM 646 C CA . LYS A 1 84 ? 9.767 -9.726 -13.041 1.00 96.00 84 LYS A CA 1
ATOM 647 C C . LYS A 1 84 ? 9.997 -8.243 -13.321 1.00 96.00 84 LYS A C 1
ATOM 649 O O . LYS A 1 84 ? 10.608 -7.921 -14.335 1.00 96.00 84 LYS A O 1
ATOM 654 N N . MET A 1 85 ? 9.575 -7.359 -12.420 1.00 95.62 85 MET A N 1
ATOM 655 C CA . MET A 1 85 ? 9.862 -5.924 -12.499 1.00 95.62 85 MET A CA 1
ATOM 656 C C . MET A 1 85 ? 11.374 -5.662 -12.531 1.00 95.62 85 MET A C 1
ATOM 658 O O . MET A 1 85 ? 11.853 -4.946 -13.408 1.00 95.62 85 MET A O 1
ATOM 662 N N . HIS A 1 86 ? 12.138 -6.303 -11.640 1.00 96.12 86 HIS A N 1
ATOM 663 C CA . HIS A 1 86 ? 13.599 -6.203 -11.621 1.00 96.12 86 HIS A CA 1
ATOM 664 C C . HIS A 1 86 ? 14.223 -6.712 -12.925 1.00 96.12 86 HIS A C 1
ATOM 666 O O . HIS A 1 86 ? 15.067 -6.039 -13.516 1.00 96.12 86 HIS A O 1
ATOM 672 N N . ALA A 1 87 ? 13.774 -7.869 -13.422 1.00 96.56 87 ALA A N 1
ATOM 673 C CA . ALA A 1 87 ? 14.236 -8.401 -14.702 1.00 96.56 87 ALA A CA 1
ATOM 674 C C . ALA A 1 87 ? 13.939 -7.442 -15.870 1.00 96.56 87 ALA A C 1
ATOM 676 O O . ALA A 1 87 ? 14.798 -7.240 -16.728 1.00 96.56 87 ALA A O 1
ATOM 677 N N . ALA A 1 88 ? 12.758 -6.814 -15.879 1.00 95.31 88 ALA A N 1
ATOM 678 C CA . ALA A 1 88 ? 12.378 -5.823 -16.880 1.00 95.31 88 ALA A CA 1
ATOM 679 C C . ALA A 1 88 ? 13.262 -4.573 -16.823 1.00 95.31 88 ALA A C 1
ATOM 681 O O . ALA A 1 88 ? 13.735 -4.119 -17.864 1.00 95.31 88 ALA A O 1
ATOM 682 N N . GLN A 1 89 ? 13.550 -4.055 -15.627 1.00 95.31 89 GLN A N 1
ATOM 683 C CA . GLN A 1 89 ? 14.470 -2.932 -15.469 1.00 95.31 89 GLN A CA 1
ATOM 684 C C . GLN A 1 89 ? 15.885 -3.281 -15.932 1.00 95.31 89 GLN A C 1
ATOM 686 O O . GLN A 1 89 ? 16.499 -2.495 -16.646 1.00 95.31 89 GLN A O 1
ATOM 691 N N . LYS A 1 90 ? 16.402 -4.460 -15.569 1.00 95.81 90 LYS A N 1
ATOM 692 C CA . LYS A 1 90 ? 17.732 -4.898 -16.002 1.00 95.81 90 LYS A CA 1
ATOM 693 C C . LYS A 1 90 ? 17.825 -4.978 -17.528 1.00 95.81 90 LYS A C 1
ATOM 695 O O . LYS A 1 90 ? 18.717 -4.371 -18.111 1.00 95.81 90 LYS A O 1
ATOM 700 N N . ALA A 1 91 ? 16.870 -5.652 -18.172 1.00 95.62 91 ALA A N 1
ATOM 701 C CA . ALA A 1 91 ? 16.829 -5.750 -19.630 1.00 95.62 91 ALA A CA 1
ATOM 702 C C . ALA A 1 91 ? 16.691 -4.374 -20.301 1.00 95.62 91 ALA A C 1
ATOM 704 O O . ALA A 1 91 ? 17.249 -4.141 -21.372 1.00 95.62 91 ALA A O 1
ATOM 705 N N . LEU A 1 92 ? 15.967 -3.447 -19.664 1.00 94.12 92 LEU A N 1
ATOM 706 C CA . LEU A 1 92 ? 15.841 -2.075 -20.137 1.00 94.12 92 LEU A CA 1
ATOM 707 C C . LEU A 1 92 ? 17.174 -1.335 -20.059 1.00 94.12 92 LEU A C 1
ATOM 709 O O . LEU A 1 92 ? 17.534 -0.679 -21.028 1.00 94.12 92 LEU A O 1
ATOM 713 N N . THR A 1 93 ? 17.916 -1.463 -18.960 1.00 94.00 93 THR A N 1
ATOM 714 C CA . THR A 1 93 ? 19.261 -0.889 -18.817 1.00 94.00 93 THR A CA 1
ATOM 715 C C . THR A 1 93 ? 20.217 -1.435 -19.876 1.00 94.00 93 THR A C 1
ATOM 717 O O . THR A 1 93 ? 20.908 -0.654 -20.534 1.00 94.00 93 THR A O 1
ATOM 720 N N . ASP A 1 94 ? 20.215 -2.750 -20.101 1.00 94.38 94 ASP A N 1
ATOM 721 C CA . ASP A 1 94 ? 21.058 -3.390 -21.115 1.00 94.38 94 ASP A CA 1
ATOM 722 C C . ASP A 1 94 ? 20.723 -2.852 -22.520 1.00 94.38 94 ASP A C 1
ATOM 724 O O . ASP A 1 94 ? 21.600 -2.366 -23.239 1.00 94.38 94 ASP A O 1
ATOM 728 N N . ALA A 1 95 ? 19.438 -2.831 -22.890 1.00 92.88 95 ALA A N 1
ATOM 729 C CA . ALA A 1 95 ? 18.983 -2.304 -24.177 1.00 92.88 95 ALA A CA 1
ATOM 730 C C . ALA A 1 95 ? 19.168 -0.779 -24.306 1.00 92.88 95 ALA A C 1
ATOM 732 O O . ALA A 1 95 ? 19.399 -0.271 -25.400 1.00 92.88 95 ALA A O 1
ATOM 733 N N . TRP A 1 96 ? 19.098 -0.026 -23.207 1.00 91.38 96 TRP A N 1
ATOM 734 C CA . TRP A 1 96 ? 19.328 1.421 -23.191 1.00 91.38 96 TRP A CA 1
ATOM 735 C C . TRP A 1 96 ? 20.770 1.773 -23.545 1.00 91.38 96 TRP A C 1
ATOM 737 O O . TRP A 1 96 ? 21.008 2.720 -24.303 1.00 91.38 96 TRP A O 1
ATOM 747 N N . ASN A 1 97 ? 21.716 0.993 -23.020 1.00 91.19 97 ASN A N 1
ATOM 748 C CA . ASN A 1 97 ? 23.142 1.127 -23.300 1.00 91.19 97 ASN A CA 1
ATOM 749 C C . ASN A 1 97 ? 23.498 0.624 -24.708 1.00 91.19 97 ASN A C 1
ATOM 751 O O . ASN A 1 97 ? 24.407 1.159 -25.341 1.00 91.19 97 ASN A O 1
ATOM 755 N N . HIS A 1 98 ? 22.734 -0.340 -25.229 1.00 91.81 98 HIS A N 1
ATOM 756 C CA . HIS A 1 98 ? 22.979 -1.003 -26.511 1.00 91.81 98 HIS A CA 1
ATOM 757 C C . HIS A 1 98 ? 21.734 -1.017 -27.428 1.00 91.81 98 HIS A C 1
ATOM 759 O O . HIS A 1 98 ? 21.293 -2.075 -27.878 1.00 91.81 98 HIS A O 1
ATOM 765 N N . PRO A 1 99 ? 21.160 0.148 -27.789 1.00 89.19 99 PRO A N 1
ATOM 766 C CA . PRO A 1 99 ? 19.845 0.219 -28.444 1.00 89.19 99 PRO A CA 1
ATOM 767 C C . PRO A 1 99 ? 19.830 -0.331 -29.878 1.00 89.19 99 PRO A C 1
ATOM 769 O O . PRO A 1 99 ? 18.770 -0.619 -30.424 1.00 89.19 99 PRO A O 1
ATOM 772 N N . SER A 1 100 ? 21.000 -0.477 -30.506 1.00 88.75 100 SER A N 1
ATOM 773 C CA . SER A 1 100 ? 21.125 -1.071 -31.845 1.00 88.75 100 SER A CA 1
ATOM 774 C C . SER A 1 100 ? 21.134 -2.607 -31.838 1.00 88.75 100 SER A C 1
ATOM 776 O O . SER A 1 100 ? 20.961 -3.235 -32.886 1.00 88.75 100 SER A O 1
ATOM 778 N N . GLU A 1 101 ? 21.300 -3.230 -30.668 1.00 93.25 101 GLU A N 1
ATOM 779 C CA . GLU A 1 101 ? 21.359 -4.682 -30.523 1.00 93.25 101 GLU A CA 1
ATOM 780 C C . GLU A 1 101 ? 19.947 -5.270 -30.427 1.00 93.25 101 GLU A C 1
ATOM 782 O O . GLU A 1 101 ? 19.355 -5.395 -29.354 1.00 93.25 101 GLU A O 1
ATOM 787 N N . LYS A 1 102 ? 19.404 -5.682 -31.579 1.00 91.44 102 LYS A N 1
ATOM 788 C CA . LYS A 1 102 ? 18.058 -6.278 -31.681 1.00 91.44 102 LYS A CA 1
ATOM 789 C C . LYS A 1 102 ? 17.769 -7.389 -30.657 1.00 91.44 102 LYS A C 1
ATOM 791 O O . LYS A 1 102 ? 16.655 -7.396 -30.136 1.00 91.44 102 LYS A O 1
ATOM 796 N N . PRO A 1 103 ? 18.699 -8.315 -30.335 1.00 95.56 103 PRO A N 1
ATOM 797 C CA . PRO A 1 103 ? 18.441 -9.332 -29.315 1.00 95.56 103 PRO A CA 1
ATOM 798 C C . PRO A 1 103 ? 18.092 -8.748 -27.938 1.00 95.56 103 PRO A C 1
ATOM 800 O O . PRO A 1 103 ? 17.188 -9.268 -27.289 1.00 95.56 103 PRO A O 1
ATOM 803 N N . LEU A 1 104 ? 18.732 -7.648 -27.523 1.00 92.69 104 LEU A N 1
ATOM 804 C CA . LEU A 1 104 ? 18.454 -6.993 -26.239 1.00 92.69 104 LEU A CA 1
ATOM 805 C C . LEU A 1 104 ? 17.087 -6.302 -26.239 1.00 92.69 104 LEU A C 1
ATOM 807 O O . LEU A 1 104 ? 16.334 -6.422 -25.276 1.00 92.69 104 LEU A O 1
ATOM 811 N N . VAL A 1 105 ? 16.718 -5.642 -27.341 1.00 90.69 105 VAL A N 1
ATOM 812 C CA . VAL A 1 105 ? 15.390 -5.016 -27.495 1.00 90.69 105 VAL A CA 1
ATOM 813 C C . VAL A 1 105 ? 14.270 -6.068 -27.512 1.00 90.69 105 VAL A C 1
ATOM 815 O O . VAL A 1 105 ? 13.204 -5.862 -26.922 1.00 90.69 105 VAL A O 1
ATOM 818 N N . ASN A 1 106 ? 14.511 -7.220 -28.145 1.00 90.38 106 ASN A N 1
ATOM 819 C CA . ASN A 1 106 ? 13.577 -8.347 -28.147 1.00 90.38 106 ASN A CA 1
ATOM 820 C C . ASN A 1 106 ? 13.417 -8.950 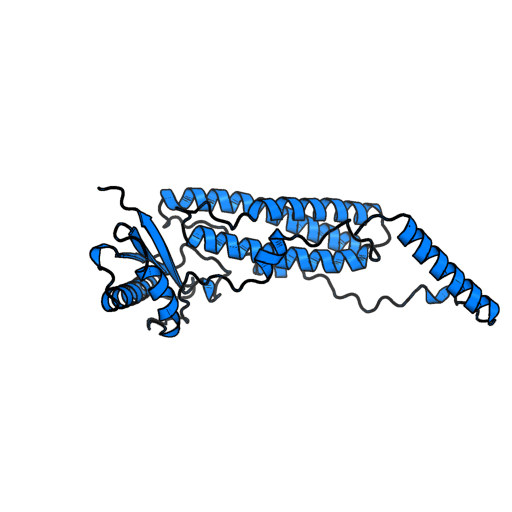-26.746 1.00 90.38 106 ASN A C 1
ATOM 822 O O . ASN A 1 106 ? 12.296 -9.234 -26.322 1.00 90.38 106 ASN A O 1
ATOM 826 N N . GLU A 1 107 ? 14.521 -9.116 -26.018 1.00 94.69 107 GLU A N 1
ATOM 827 C CA . GLU A 1 107 ? 14.492 -9.612 -24.645 1.00 94.69 107 GLU A CA 1
ATOM 828 C C . GLU A 1 107 ? 13.735 -8.651 -23.726 1.00 94.69 107 GLU A C 1
ATOM 830 O O . GLU A 1 107 ? 12.811 -9.079 -23.036 1.00 94.69 107 GLU A O 1
ATOM 835 N N . LEU A 1 108 ? 14.037 -7.350 -23.795 1.00 93.69 108 LEU A N 1
ATOM 836 C CA . LEU A 1 108 ? 13.297 -6.296 -23.100 1.00 93.69 108 LEU A CA 1
ATOM 837 C C . LEU A 1 108 ? 11.791 -6.380 -23.387 1.00 93.69 108 LEU A C 1
ATOM 839 O O . LEU A 1 108 ? 10.977 -6.380 -22.465 1.00 93.69 108 LEU A O 1
ATOM 843 N N . THR A 1 109 ? 11.413 -6.497 -24.661 1.00 92.44 109 THR A N 1
ATOM 844 C CA . THR A 1 109 ? 10.012 -6.640 -25.084 1.00 92.44 109 THR A CA 1
ATOM 845 C C . THR A 1 109 ? 9.342 -7.840 -24.410 1.00 92.44 109 THR A C 1
ATOM 847 O O . THR A 1 109 ? 8.238 -7.718 -23.869 1.00 92.44 109 THR A O 1
ATOM 850 N N . ARG A 1 110 ? 10.019 -8.993 -24.389 1.00 95.06 110 ARG A N 1
ATOM 851 C CA . ARG A 1 110 ? 9.523 -10.227 -23.772 1.00 95.06 110 ARG A CA 1
ATOM 852 C C . ARG A 1 110 ? 9.340 -10.074 -22.260 1.00 95.06 110 ARG A C 1
ATOM 854 O O . ARG A 1 110 ? 8.272 -10.406 -21.746 1.00 95.06 110 ARG A O 1
ATOM 861 N N . VAL A 1 111 ? 10.347 -9.569 -21.542 1.00 95.19 111 VAL A N 1
ATOM 862 C CA . VAL A 1 111 ? 10.279 -9.446 -20.074 1.00 95.19 111 VAL A CA 1
ATOM 863 C C . VAL A 1 111 ? 9.292 -8.374 -19.624 1.00 95.19 111 VAL A C 1
ATOM 865 O O . VAL A 1 111 ? 8.564 -8.601 -18.661 1.00 95.19 111 VAL A O 1
ATOM 868 N N . LEU A 1 112 ? 9.197 -7.250 -20.341 1.00 92.94 112 LEU A N 1
ATOM 869 C CA . LEU A 1 112 ? 8.246 -6.183 -20.029 1.00 92.94 112 LEU A CA 1
ATOM 870 C C . LEU A 1 112 ? 6.801 -6.642 -20.261 1.00 92.94 112 LEU A C 1
ATOM 872 O O . LEU A 1 112 ? 5.918 -6.333 -19.462 1.00 92.94 112 LEU A O 1
ATOM 876 N N . THR A 1 113 ? 6.567 -7.442 -21.306 1.00 90.88 113 THR A N 1
ATOM 877 C CA . THR A 1 113 ? 5.262 -8.076 -21.548 1.00 90.88 113 THR A CA 1
ATOM 878 C C . THR A 1 113 ? 4.894 -9.023 -20.407 1.00 90.88 113 THR A C 1
ATOM 880 O O . THR A 1 113 ? 3.807 -8.900 -19.847 1.00 90.88 113 THR A O 1
ATOM 883 N N . GLY A 1 114 ? 5.819 -9.893 -19.990 1.00 92.81 114 GLY A N 1
ATOM 884 C CA . GLY A 1 114 ? 5.587 -10.804 -18.866 1.00 92.81 114 GLY A CA 1
ATOM 885 C C . GLY A 1 114 ? 5.387 -10.086 -17.526 1.00 92.81 114 GLY A C 1
ATOM 886 O O . GLY A 1 114 ? 4.561 -10.511 -16.725 1.00 92.81 114 GLY A O 1
ATOM 887 N N . PHE A 1 115 ? 6.104 -8.984 -17.275 1.00 94.00 115 PHE A N 1
ATOM 888 C CA . PHE A 1 115 ? 5.879 -8.140 -16.097 1.00 94.00 115 PHE A CA 1
ATOM 889 C C . PHE A 1 115 ? 4.471 -7.527 -16.109 1.00 94.00 115 PHE A C 1
ATOM 891 O O . PHE A 1 115 ? 3.767 -7.568 -15.098 1.00 94.00 115 PHE A O 1
ATOM 898 N N . ARG A 1 116 ? 4.028 -7.006 -17.258 1.00 89.81 116 ARG A N 1
ATOM 899 C CA . ARG A 1 116 ? 2.682 -6.444 -17.418 1.00 89.81 116 ARG A CA 1
ATOM 900 C C . ARG A 1 116 ? 1.592 -7.483 -17.177 1.00 89.81 116 ARG A C 1
ATOM 902 O O . ARG A 1 116 ? 0.637 -7.195 -16.462 1.00 89.81 116 ARG A O 1
ATOM 909 N N . GLU A 1 117 ? 1.706 -8.655 -17.794 1.00 90.38 117 GLU A N 1
ATOM 910 C CA . GLU A 1 117 ? 0.720 -9.733 -17.661 1.00 90.38 117 GLU A CA 1
ATOM 911 C C . GLU A 1 117 ? 0.556 -10.168 -16.205 1.00 90.38 117 GLU A C 1
ATOM 913 O O . GLU A 1 117 ? -0.566 -10.214 -15.704 1.00 90.38 117 GLU A O 1
ATOM 918 N N . ASP A 1 118 ? 1.661 -10.371 -15.495 1.00 91.19 118 ASP A N 1
ATOM 919 C CA . ASP A 1 118 ? 1.624 -10.738 -14.082 1.00 91.19 118 ASP A CA 1
ATOM 920 C C . ASP A 1 118 ? 1.135 -9.608 -13.175 1.00 91.19 118 ASP A C 1
ATOM 922 O O . ASP A 1 118 ? 0.396 -9.863 -12.225 1.00 91.19 118 ASP A O 1
ATOM 926 N N . SER A 1 119 ? 1.477 -8.351 -13.475 1.00 89.38 119 SER A N 1
ATOM 927 C CA . SER A 1 119 ? 0.943 -7.207 -12.724 1.00 89.38 119 SER A CA 1
ATOM 928 C C . SER A 1 119 ? -0.584 -7.179 -12.786 1.00 89.38 119 SER A C 1
ATOM 930 O O . SER A 1 119 ? -1.225 -6.883 -11.782 1.00 89.38 119 SER A O 1
ATOM 932 N N . ARG A 1 120 ? -1.191 -7.570 -13.918 1.00 83.69 120 ARG A N 1
ATOM 933 C CA . ARG A 1 120 ? -2.658 -7.675 -14.040 1.00 83.69 120 ARG A CA 1
ATOM 934 C C . ARG A 1 120 ? -3.248 -8.759 -13.145 1.00 83.69 120 ARG A C 1
ATOM 936 O O . ARG A 1 120 ? -4.378 -8.605 -12.694 1.00 83.69 120 ARG A O 1
ATOM 943 N N . ALA A 1 121 ? -2.516 -9.837 -12.870 1.00 83.75 121 ALA A N 1
ATOM 944 C CA . ALA A 1 121 ? -3.014 -10.913 -12.013 1.00 83.75 121 ALA A CA 1
ATOM 945 C C . ALA A 1 121 ? -3.232 -10.451 -10.558 1.00 83.75 121 ALA A C 1
ATOM 947 O O . ALA A 1 121 ? -4.015 -11.055 -9.829 1.00 83.75 121 ALA A O 1
ATOM 948 N N . ILE A 1 122 ? -2.595 -9.348 -10.149 1.00 82.38 122 ILE A N 1
ATOM 949 C CA . ILE A 1 122 ? -2.749 -8.733 -8.822 1.00 82.38 122 ILE A CA 1
ATOM 950 C C . ILE A 1 122 ? -3.987 -7.800 -8.764 1.00 82.38 122 ILE A C 1
ATOM 952 O O . ILE A 1 122 ? -4.438 -7.425 -7.682 1.00 82.38 122 ILE A O 1
ATOM 956 N N . VAL A 1 123 ? -4.578 -7.442 -9.914 1.00 71.31 123 VAL A N 1
ATOM 957 C CA . VAL A 1 123 ? -5.445 -6.257 -10.083 1.00 71.31 123 VAL A CA 1
ATOM 958 C C . VAL A 1 123 ? -6.961 -6.421 -9.860 1.00 71.31 123 VAL A C 1
ATOM 960 O O . VAL A 1 123 ? -7.619 -5.383 -9.899 1.00 71.31 123 VAL A O 1
ATOM 963 N N . PRO A 1 124 ? -7.612 -7.563 -9.542 1.00 61.00 124 PRO A N 1
ATOM 964 C CA . PRO A 1 124 ? -9.001 -7.442 -9.102 1.00 61.00 124 PRO A CA 1
ATOM 965 C C . PRO A 1 124 ? -9.038 -6.797 -7.700 1.00 61.00 124 PRO A C 1
ATOM 967 O O . PRO A 1 124 ? -8.873 -7.458 -6.672 1.00 61.00 124 PRO A O 1
ATOM 970 N N . LEU A 1 125 ? -9.197 -5.466 -7.692 1.00 59.62 125 LEU A N 1
ATOM 971 C CA . LEU A 1 125 ? -9.582 -4.620 -6.556 1.00 59.62 125 LEU A CA 1
ATOM 972 C C . LEU A 1 125 ? -11.105 -4.603 -6.376 1.00 59.62 125 LEU A C 1
ATOM 974 O O . LEU A 1 125 ? -11.590 -4.198 -5.324 1.00 59.62 125 LEU A O 1
ATOM 978 N N . CYS A 1 126 ? -11.857 -5.050 -7.387 1.00 55.72 126 CYS A N 1
ATOM 979 C CA . CYS A 1 126 ? -13.290 -5.274 -7.278 1.00 55.72 126 CYS A CA 1
ATOM 980 C C . CYS A 1 126 ? -13.509 -6.462 -6.340 1.00 55.72 126 CYS A C 1
ATOM 982 O O . CYS A 1 126 ? -13.428 -7.617 -6.759 1.00 55.72 126 CYS A O 1
ATOM 984 N N . GLY A 1 127 ? -13.706 -6.152 -5.061 1.00 53.31 127 GLY A N 1
ATOM 985 C CA . GLY A 1 127 ? -14.043 -7.127 -4.045 1.00 53.31 127 GLY A CA 1
ATOM 986 C C . GLY A 1 127 ? -15.287 -7.914 -4.442 1.00 53.31 127 GLY A C 1
ATOM 987 O O . GLY A 1 127 ? -16.259 -7.389 -4.979 1.00 53.31 127 GLY A O 1
ATOM 988 N N . ASP A 1 128 ? -15.237 -9.181 -4.093 1.00 51.47 128 ASP A N 1
ATOM 989 C CA . ASP A 1 128 ? -16.263 -10.208 -3.973 1.00 51.47 128 ASP A CA 1
ATOM 990 C C . ASP A 1 128 ? -17.442 -9.829 -3.035 1.00 51.47 128 ASP A C 1
ATOM 992 O O . ASP A 1 128 ? -18.160 -10.680 -2.517 1.00 51.47 128 ASP A O 1
ATOM 996 N N . GLY A 1 129 ? -17.690 -8.529 -2.850 1.00 50.25 129 GLY A N 1
ATOM 997 C CA . GLY A 1 129 ? -18.877 -7.948 -2.229 1.00 50.25 129 GLY A CA 1
ATOM 998 C C . GLY A 1 129 ? -18.900 -7.974 -0.705 1.00 50.25 129 GLY A C 1
ATOM 999 O O . GLY A 1 129 ? -19.342 -7.003 -0.105 1.00 50.25 129 GLY A O 1
ATOM 1000 N N . LEU A 1 130 ? -18.445 -9.039 -0.049 1.00 45.81 130 LEU A N 1
ATOM 1001 C CA . LEU A 1 130 ? -18.691 -9.235 1.383 1.00 45.81 130 LEU A CA 1
ATOM 1002 C C . LEU A 1 130 ? -17.605 -10.136 1.993 1.00 45.81 130 LEU A C 1
ATOM 1004 O O . LEU A 1 130 ? -17.730 -11.355 1.963 1.00 45.81 130 LEU A O 1
ATOM 1008 N N . GLY A 1 131 ? -16.538 -9.560 2.561 1.00 55.59 131 GLY A N 1
ATOM 1009 C CA . GLY A 1 131 ? -15.628 -10.321 3.438 1.00 55.59 131 GLY A CA 1
ATOM 1010 C C . GLY A 1 131 ? -14.128 -10.072 3.295 1.00 55.59 131 GLY A C 1
ATOM 1011 O O . GLY A 1 131 ? -13.345 -10.670 4.034 1.00 55.59 131 GLY A O 1
ATOM 1012 N N . THR A 1 132 ? -13.683 -9.201 2.390 1.00 60.56 132 THR A N 1
ATOM 1013 C CA . THR A 1 132 ? -12.255 -8.876 2.295 1.00 60.56 132 THR A CA 1
ATOM 1014 C C . THR A 1 132 ? -11.831 -7.949 3.436 1.00 60.56 132 THR A C 1
ATOM 1016 O O . THR A 1 132 ? -12.390 -6.875 3.645 1.00 60.56 132 THR A O 1
ATOM 1019 N N . ARG A 1 133 ? -10.828 -8.385 4.208 1.00 71.31 133 ARG A N 1
ATOM 1020 C CA . ARG A 1 133 ? -10.273 -7.620 5.332 1.00 71.31 133 ARG A CA 1
ATOM 1021 C C . ARG A 1 133 ? -9.606 -6.352 4.825 1.00 71.31 133 ARG A C 1
ATOM 1023 O O . ARG A 1 133 ? -8.697 -6.422 3.997 1.00 71.31 133 ARG A O 1
ATOM 1030 N N . THR A 1 134 ? -10.010 -5.211 5.366 1.00 76.50 134 THR A N 1
ATOM 1031 C CA . THR A 1 134 ? -9.649 -3.888 4.845 1.00 76.50 134 THR A CA 1
ATOM 1032 C C . THR A 1 134 ? -8.149 -3.696 4.697 1.00 76.50 134 THR A C 1
ATOM 1034 O O . THR A 1 134 ? -7.712 -3.335 3.614 1.00 76.50 134 THR A O 1
ATOM 1037 N N . TRP A 1 135 ? -7.313 -4.042 5.681 1.00 80.88 135 TRP A N 1
ATOM 1038 C CA . TRP A 1 135 ? -5.860 -3.863 5.525 1.00 80.88 135 TRP A CA 1
ATOM 1039 C C . TRP A 1 135 ? -5.218 -4.775 4.467 1.00 80.88 135 TRP A C 1
ATOM 1041 O O . TRP A 1 135 ? -4.194 -4.398 3.903 1.00 80.88 135 TRP A O 1
ATOM 1051 N N . VAL A 1 136 ? -5.795 -5.943 4.149 1.00 83.44 136 VAL A N 1
ATOM 1052 C CA . VAL A 1 136 ? -5.326 -6.777 3.023 1.00 83.44 136 VAL A CA 1
ATOM 1053 C C . VAL A 1 136 ? -5.601 -6.046 1.713 1.00 83.44 136 VAL A C 1
ATOM 1055 O O . VAL A 1 136 ? -4.725 -5.970 0.850 1.00 83.44 136 VAL A O 1
ATOM 1058 N N . THR A 1 137 ? -6.790 -5.455 1.592 1.00 83.75 137 THR A N 1
ATOM 1059 C CA . THR A 1 137 ? -7.182 -4.625 0.450 1.00 83.75 137 THR A CA 1
ATOM 1060 C C . THR A 1 137 ? -6.320 -3.367 0.349 1.00 83.75 137 THR A C 1
ATOM 1062 O O . THR A 1 137 ? -5.796 -3.089 -0.727 1.00 83.75 137 THR A O 1
ATOM 1065 N N . LEU A 1 138 ? -6.086 -2.655 1.461 1.00 86.06 138 LEU A N 1
ATOM 1066 C CA . LEU A 1 138 ? -5.212 -1.476 1.511 1.00 86.06 138 LEU A CA 1
ATOM 1067 C C . LEU A 1 138 ? -3.795 -1.841 1.059 1.00 86.06 138 LEU A C 1
ATOM 1069 O O . LEU A 1 138 ? -3.244 -1.193 0.171 1.00 86.06 138 LEU A O 1
ATOM 1073 N N . ARG A 1 139 ? -3.221 -2.918 1.612 1.00 88.50 139 ARG A N 1
ATOM 1074 C CA . ARG A 1 139 ? -1.891 -3.401 1.224 1.00 88.50 139 ARG A CA 1
ATOM 1075 C C . ARG A 1 139 ? -1.855 -3.723 -0.267 1.00 88.50 139 ARG A C 1
ATOM 1077 O O . ARG A 1 139 ? -0.990 -3.217 -0.979 1.00 88.50 139 ARG A O 1
ATOM 1084 N N . ARG A 1 140 ? -2.833 -4.487 -0.769 1.00 87.81 140 ARG A N 1
ATOM 1085 C CA . ARG A 1 140 ? -2.959 -4.798 -2.200 1.00 87.81 140 ARG A CA 1
ATOM 1086 C C . ARG A 1 140 ? -2.994 -3.542 -3.059 1.00 87.81 140 ARG A C 1
ATOM 1088 O O . ARG A 1 140 ? -2.238 -3.459 -4.023 1.00 87.81 140 ARG A O 1
ATOM 1095 N N . ALA A 1 141 ? -3.821 -2.568 -2.700 1.00 85.56 141 ALA A N 1
ATOM 1096 C CA . ALA A 1 141 ? -3.952 -1.319 -3.435 1.00 85.56 141 ALA A CA 1
ATOM 1097 C C . ALA A 1 141 ? -2.631 -0.532 -3.481 1.00 85.56 141 ALA A C 1
ATOM 1099 O O . ALA A 1 141 ? -2.257 -0.037 -4.546 1.00 85.56 141 ALA A O 1
ATOM 1100 N N . VAL A 1 142 ? -1.871 -0.472 -2.378 1.00 89.19 142 VAL A N 1
ATOM 1101 C CA . VAL A 1 142 ? -0.555 0.190 -2.371 1.00 89.19 142 VAL A CA 1
ATOM 1102 C C . VAL A 1 142 ? 0.439 -0.517 -3.301 1.00 89.19 142 VAL A C 1
ATOM 1104 O O . VAL A 1 142 ? 1.117 0.154 -4.082 1.00 89.19 142 VAL A O 1
ATOM 1107 N N . HIS A 1 143 ? 0.492 -1.852 -3.283 1.00 91.94 143 HIS A N 1
ATOM 1108 C CA . HIS A 1 143 ? 1.346 -2.619 -4.196 1.00 91.94 143 HIS A CA 1
ATOM 1109 C C . HIS A 1 143 ? 0.952 -2.430 -5.663 1.00 91.94 143 HIS A C 1
ATOM 1111 O O . HIS A 1 143 ? 1.818 -2.171 -6.494 1.00 91.94 143 HIS A O 1
ATOM 1117 N N . VAL A 1 144 ? -0.341 -2.512 -5.989 1.00 88.50 144 VAL A N 1
ATOM 1118 C CA . VAL A 1 144 ? -0.845 -2.296 -7.355 1.00 88.50 144 VAL A CA 1
ATOM 1119 C C . VAL A 1 144 ? -0.479 -0.899 -7.854 1.00 88.50 144 VAL A C 1
ATOM 1121 O O . VAL A 1 144 ? 0.032 -0.756 -8.962 1.00 88.50 144 VAL A O 1
ATOM 1124 N N . ARG A 1 145 ? -0.669 0.134 -7.027 1.00 87.06 145 ARG A N 1
ATOM 1125 C CA . ARG A 1 145 ? -0.295 1.511 -7.368 1.00 87.06 145 ARG A CA 1
ATOM 1126 C C . ARG A 1 145 ? 1.198 1.636 -7.650 1.00 87.06 145 ARG A C 1
ATOM 1128 O O . ARG A 1 145 ? 1.577 2.219 -8.662 1.00 87.06 145 ARG A O 1
ATOM 1135 N N . PHE A 1 146 ? 2.033 1.078 -6.776 1.00 91.75 146 PHE A N 1
ATOM 1136 C CA . PHE A 1 146 ? 3.480 1.090 -6.962 1.00 91.75 146 PHE A CA 1
ATOM 1137 C C . PHE A 1 146 ? 3.878 0.382 -8.265 1.00 91.75 146 PHE A C 1
ATOM 1139 O O . PHE A 1 146 ? 4.594 0.960 -9.077 1.00 91.75 146 PHE A O 1
ATOM 1146 N N . LEU A 1 147 ? 3.354 -0.822 -8.511 1.00 91.94 147 LEU A N 1
ATOM 1147 C CA . LEU A 1 147 ? 3.590 -1.584 -9.740 1.00 91.94 147 LEU A CA 1
ATOM 1148 C C . LEU A 1 147 ? 3.171 -0.809 -10.995 1.00 91.94 147 LEU A C 1
ATOM 1150 O O . LEU A 1 147 ? 3.912 -0.789 -11.975 1.00 91.94 147 LEU A O 1
ATOM 1154 N N . ASN A 1 148 ? 2.027 -0.125 -10.953 1.00 87.81 148 ASN A N 1
ATOM 1155 C CA . ASN A 1 148 ? 1.541 0.700 -12.059 1.00 87.81 148 ASN A CA 1
ATOM 1156 C C . ASN A 1 148 ? 2.440 1.912 -12.315 1.00 87.81 148 ASN A C 1
ATOM 1158 O O . ASN A 1 148 ? 2.737 2.220 -13.470 1.00 87.81 148 ASN A O 1
ATOM 1162 N N . GLU A 1 149 ? 2.897 2.585 -11.254 1.00 90.06 149 GLU A N 1
ATOM 1163 C CA . GLU A 1 149 ? 3.870 3.674 -11.363 1.00 90.06 149 GLU A CA 1
ATOM 1164 C C . GLU A 1 149 ? 5.146 3.177 -12.052 1.00 90.06 149 GLU A C 1
ATOM 1166 O O . GLU A 1 149 ? 5.599 3.797 -13.018 1.00 90.06 149 GLU A O 1
ATOM 1171 N N . GLN A 1 150 ? 5.677 2.029 -11.617 1.00 91.88 150 GLN A N 1
ATOM 1172 C CA . GLN A 1 150 ? 6.895 1.456 -12.190 1.00 91.88 150 GLN A CA 1
ATOM 1173 C C . GLN A 1 150 ? 6.711 1.013 -13.636 1.00 91.88 150 GLN A C 1
ATOM 1175 O O . GLN A 1 150 ? 7.538 1.334 -14.488 1.00 91.88 150 GLN A O 1
ATOM 1180 N N . LEU A 1 151 ? 5.607 0.336 -13.949 1.00 90.62 151 LEU A N 1
ATOM 1181 C CA . LEU A 1 151 ? 5.302 -0.084 -15.309 1.00 90.62 151 LEU A CA 1
ATOM 1182 C C . LEU A 1 151 ? 5.227 1.120 -16.257 1.00 90.62 151 LEU A C 1
ATOM 1184 O O . LEU A 1 151 ? 5.854 1.093 -17.313 1.00 90.62 151 LEU A O 1
ATOM 1188 N N . ARG A 1 152 ? 4.555 2.207 -15.855 1.00 88.75 152 ARG A N 1
ATOM 1189 C CA . ARG A 1 152 ? 4.469 3.443 -16.650 1.00 88.75 152 ARG A CA 1
ATOM 1190 C C . ARG A 1 152 ? 5.847 4.056 -16.913 1.00 88.75 152 ARG A C 1
ATOM 1192 O O . ARG A 1 152 ? 6.108 4.515 -18.025 1.00 88.75 152 ARG A O 1
ATOM 1199 N N . LEU A 1 153 ? 6.722 4.077 -15.905 1.00 90.12 153 LEU A N 1
ATOM 1200 C CA . LEU A 1 153 ? 8.091 4.580 -16.049 1.00 90.12 153 LEU A CA 1
ATOM 1201 C C . LEU A 1 153 ? 8.903 3.710 -17.019 1.00 90.12 153 LEU A C 1
ATOM 1203 O O . LEU A 1 153 ? 9.485 4.234 -17.970 1.00 90.12 153 LEU A O 1
ATOM 1207 N N . LEU A 1 154 ? 8.896 2.388 -16.831 1.00 91.19 154 LEU A N 1
ATOM 1208 C CA . LEU A 1 154 ? 9.612 1.447 -17.699 1.00 91.19 154 LEU A CA 1
ATOM 1209 C C . LEU A 1 154 ? 9.110 1.513 -19.148 1.00 91.19 154 LEU A C 1
ATOM 1211 O O . LEU A 1 154 ? 9.913 1.506 -20.080 1.00 91.19 154 LEU A O 1
ATOM 1215 N N . GLU A 1 155 ? 7.799 1.636 -19.354 1.00 89.75 155 GLU A N 1
ATOM 1216 C CA . GLU A 1 155 ? 7.193 1.777 -20.680 1.00 89.75 155 GLU A CA 1
ATOM 1217 C C . GLU A 1 155 ? 7.594 3.087 -21.369 1.00 89.75 155 GLU A C 1
ATOM 1219 O O . GLU A 1 155 ? 7.911 3.077 -22.558 1.00 89.75 155 GLU A O 1
ATOM 1224 N N . ALA A 1 156 ? 7.653 4.206 -20.641 1.00 88.38 156 ALA A N 1
ATOM 1225 C CA . ALA A 1 156 ? 8.110 5.479 -21.200 1.00 88.38 156 ALA A CA 1
ATOM 1226 C C . ALA A 1 156 ? 9.565 5.397 -21.701 1.00 88.38 156 ALA A C 1
ATOM 1228 O O . ALA A 1 156 ? 9.891 5.865 -22.797 1.00 88.38 156 ALA A O 1
ATOM 1229 N N . HIS A 1 157 ? 10.439 4.739 -20.939 1.00 90.12 157 HIS A N 1
ATOM 1230 C CA . HIS A 1 157 ? 11.819 4.500 -21.357 1.00 90.12 157 HIS A CA 1
ATOM 1231 C C . HIS A 1 157 ? 11.912 3.497 -22.516 1.00 90.12 157 HIS A C 1
ATOM 1233 O O . HIS A 1 157 ? 12.667 3.731 -23.460 1.00 90.12 157 HIS A O 1
ATOM 1239 N N . TYR A 1 158 ? 11.109 2.430 -22.506 1.00 90.06 158 TYR A N 1
ATOM 1240 C CA . TYR A 1 158 ? 11.025 1.473 -23.612 1.00 90.06 158 TYR A CA 1
ATOM 1241 C C . TYR A 1 158 ? 10.713 2.158 -24.949 1.00 90.06 158 TYR A C 1
ATOM 1243 O O . TYR A 1 158 ? 11.361 1.863 -25.954 1.00 90.06 158 TYR A O 1
ATOM 1251 N N . GLN A 1 159 ? 9.762 3.100 -24.972 1.00 88.44 159 GLN A N 1
ATOM 1252 C CA . GLN A 1 159 ? 9.406 3.847 -26.188 1.00 88.44 159 GLN A CA 1
ATOM 1253 C C . GLN A 1 159 ? 10.599 4.622 -26.766 1.00 88.44 159 GLN A C 1
ATOM 1255 O O . GLN A 1 159 ? 10.742 4.744 -27.981 1.00 88.44 159 GLN A O 1
ATOM 1260 N N . THR A 1 160 ? 11.500 5.093 -25.900 1.00 87.50 160 THR A N 1
ATOM 1261 C CA . THR A 1 160 ? 12.731 5.777 -26.319 1.00 87.50 160 THR A CA 1
ATOM 1262 C C . THR A 1 160 ? 13.749 4.802 -26.924 1.00 87.50 160 THR A C 1
ATOM 1264 O O . THR A 1 160 ? 14.425 5.148 -27.890 1.00 87.50 160 THR A O 1
ATOM 1267 N N . VAL A 1 161 ? 13.864 3.582 -26.383 1.00 86.50 161 VAL A N 1
ATOM 1268 C CA . VAL A 1 161 ? 14.811 2.554 -26.866 1.00 86.50 161 VAL A CA 1
ATOM 1269 C C . VAL A 1 161 ? 14.350 1.919 -28.175 1.00 86.50 161 VAL A C 1
ATOM 1271 O O . VAL A 1 161 ? 15.154 1.722 -29.080 1.00 86.50 161 VAL A O 1
ATOM 1274 N N . SER A 1 162 ? 13.058 1.621 -28.288 1.00 84.88 162 SER A N 1
ATOM 1275 C CA . SER A 1 162 ? 12.456 0.929 -29.436 1.00 84.88 162 SER A CA 1
ATOM 1276 C C . SER A 1 162 ? 12.243 1.821 -30.665 1.00 84.88 162 SER A C 1
ATOM 1278 O O . SER A 1 162 ? 11.801 1.339 -31.702 1.00 84.88 162 SER A O 1
ATOM 1280 N N . GLY A 1 163 ? 12.548 3.121 -30.578 1.00 84.06 163 GLY A N 1
ATOM 1281 C CA . GLY A 1 163 ? 12.324 4.062 -31.679 1.00 84.06 163 GLY A CA 1
ATOM 1282 C C . GLY A 1 163 ? 10.846 4.389 -31.912 1.00 84.06 163 GLY A C 1
ATOM 1283 O O . GLY A 1 163 ? 10.466 4.732 -33.030 1.00 84.06 163 GLY A O 1
ATOM 1284 N N . GLY A 1 164 ? 10.019 4.289 -30.866 1.00 75.06 164 GLY A N 1
ATOM 1285 C CA . GLY A 1 164 ? 8.581 4.548 -30.934 1.00 75.06 164 GLY A CA 1
ATOM 1286 C C . GLY A 1 164 ? 7.754 3.395 -31.503 1.00 75.06 164 GLY A C 1
ATOM 1287 O O . GLY A 1 164 ? 6.570 3.596 -31.787 1.00 75.06 164 GLY A O 1
ATOM 1288 N N . ASP A 1 165 ? 8.344 2.203 -31.663 1.00 73.56 165 ASP A N 1
ATOM 1289 C CA . ASP A 1 165 ? 7.565 0.989 -31.885 1.00 73.56 165 ASP A CA 1
ATOM 1290 C C . ASP A 1 165 ? 6.677 0.776 -30.658 1.00 73.56 165 ASP A C 1
ATOM 1292 O O . ASP A 1 165 ? 7.106 0.397 -29.563 1.00 73.56 165 ASP A O 1
ATOM 1296 N N . GLN A 1 166 ? 5.389 1.056 -30.840 1.00 65.94 166 GLN A N 1
ATOM 1297 C CA . GLN A 1 166 ? 4.401 0.675 -29.856 1.00 65.94 166 GLN A CA 1
ATOM 1298 C C . GLN A 1 166 ? 4.423 -0.853 -29.794 1.00 65.94 166 GLN A C 1
ATOM 1300 O O . GLN A 1 166 ? 4.004 -1.524 -30.736 1.00 65.94 166 GLN A O 1
ATOM 1305 N N . LEU A 1 167 ? 4.845 -1.4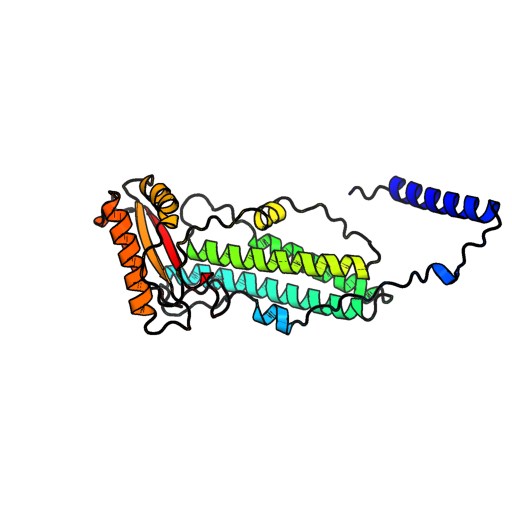14 -28.655 1.00 65.62 167 LEU A N 1
ATOM 1306 C CA . LEU A 1 167 ? 4.265 -2.671 -28.174 1.00 65.62 167 LEU A CA 1
ATOM 1307 C C . LEU A 1 167 ? 2.768 -2.536 -28.454 1.00 65.62 167 LEU A C 1
ATOM 1309 O O . LEU A 1 167 ? 2.224 -1.518 -28.042 1.00 65.62 167 LEU A O 1
ATOM 1313 N N . GLY A 1 168 ? 2.137 -3.438 -29.210 1.00 60.72 168 GLY A N 1
ATOM 1314 C CA . GLY A 1 168 ? 0.753 -3.301 -29.693 1.00 60.72 168 GLY A CA 1
ATOM 1315 C C . GLY A 1 168 ? -0.276 -3.134 -28.565 1.00 60.72 168 GLY A C 1
ATOM 1316 O O . GLY A 1 168 ? -1.026 -4.047 -28.240 1.00 60.72 168 GLY A O 1
ATOM 1317 N N . MET A 1 169 ? -0.294 -1.963 -27.939 1.00 54.72 169 MET A N 1
ATOM 1318 C CA . MET A 1 169 ? -0.825 -1.713 -26.611 1.00 54.72 169 MET A CA 1
ATOM 1319 C C . MET A 1 169 ? -1.993 -0.759 -26.738 1.00 54.72 169 MET A C 1
ATOM 1321 O O . MET A 1 169 ? -1.841 0.424 -27.032 1.00 54.72 169 MET A O 1
ATOM 1325 N N . SER A 1 170 ? -3.191 -1.268 -26.494 1.00 56.06 170 SER A N 1
ATOM 1326 C CA . SER A 1 170 ? -4.290 -0.418 -26.061 1.00 56.06 170 SER A CA 1
ATOM 1327 C C . SER A 1 170 ? -4.042 0.008 -24.613 1.00 56.06 170 SER A C 1
ATOM 1329 O O . SER A 1 170 ? -3.622 -0.820 -23.796 1.00 56.06 170 SER A O 1
ATOM 1331 N N . ALA A 1 171 ? -4.348 1.267 -24.284 1.00 53.91 171 ALA A N 1
ATOM 1332 C CA . ALA A 1 171 ? -4.506 1.695 -22.898 1.00 53.91 171 ALA A CA 1
ATOM 1333 C C . ALA A 1 171 ? -5.406 0.684 -22.167 1.00 53.91 171 ALA A C 1
ATOM 1335 O O . ALA A 1 171 ? -6.422 0.237 -22.701 1.00 53.91 171 ALA A O 1
ATOM 1336 N N . GLN A 1 172 ? -4.962 0.240 -21.000 1.00 55.22 172 GLN A N 1
ATOM 1337 C CA . GLN A 1 172 ? -5.576 -0.845 -20.249 1.00 55.22 172 GLN A CA 1
ATOM 1338 C C . GLN A 1 172 ? -6.723 -0.301 -19.391 1.00 55.22 172 GLN A C 1
ATOM 1340 O O . GLN A 1 172 ? -6.429 0.386 -18.414 1.00 55.22 172 GLN A O 1
ATOM 1345 N N . PRO A 1 173 ? -7.996 -0.633 -19.680 1.00 53.59 173 PRO A N 1
ATOM 1346 C CA . PRO A 1 173 ? -9.136 -0.036 -18.977 1.00 53.59 173 PRO A CA 1
ATOM 1347 C C . PRO A 1 173 ? -9.115 -0.295 -17.463 1.00 53.59 173 PRO A C 1
ATOM 1349 O O . PRO A 1 173 ? -9.458 0.575 -16.673 1.00 53.59 173 PRO A O 1
ATOM 1352 N N . CYS A 1 174 ? -8.657 -1.477 -17.036 1.00 53.72 174 CYS A N 1
ATOM 1353 C CA . CYS A 1 174 ? -8.577 -1.843 -15.620 1.00 53.72 174 CYS A CA 1
ATOM 1354 C C . CYS A 1 174 ? -7.389 -1.205 -14.879 1.00 53.72 174 CYS A C 1
ATOM 1356 O O . CYS A 1 174 ? -7.458 -1.027 -13.667 1.00 53.72 174 CYS A O 1
ATOM 1358 N N . LEU A 1 175 ? -6.310 -0.837 -15.583 1.00 52.09 175 LEU A N 1
ATOM 1359 C CA . LEU A 1 175 ? -5.166 -0.150 -14.969 1.00 52.09 175 LEU A CA 1
ATOM 1360 C C . LEU A 1 175 ? -5.385 1.364 -14.886 1.00 52.09 175 LEU A C 1
ATOM 1362 O O . LEU A 1 175 ? -4.895 1.981 -13.945 1.00 52.09 175 LEU A O 1
ATOM 1366 N N . SER A 1 176 ? -6.155 1.958 -15.806 1.00 52.00 176 SER A N 1
ATOM 1367 C CA . SER A 1 176 ? -6.562 3.366 -15.692 1.00 52.00 176 SER A CA 1
ATOM 1368 C C . SER A 1 176 ? -7.446 3.611 -14.466 1.00 52.00 176 SER A C 1
ATOM 1370 O O . SER A 1 176 ? -7.240 4.595 -13.766 1.00 52.00 176 SER A O 1
ATOM 1372 N N . CYS A 1 177 ? -8.345 2.678 -14.127 1.00 49.41 177 CYS A N 1
ATOM 1373 C CA . CYS A 1 177 ? -9.183 2.790 -12.926 1.00 49.41 177 CYS A CA 1
ATOM 1374 C C . CYS A 1 177 ? -8.373 2.749 -11.616 1.00 49.41 177 CYS A C 1
ATOM 1376 O O . CYS A 1 177 ? -8.713 3.442 -10.667 1.00 49.41 177 CYS A O 1
ATOM 1378 N N . ALA A 1 178 ? -7.277 1.984 -11.563 1.00 51.06 178 ALA A N 1
ATOM 1379 C CA . ALA A 1 178 ? -6.409 1.919 -10.382 1.00 51.06 178 ALA A CA 1
ATOM 1380 C C . ALA A 1 178 ? -5.447 3.121 -10.251 1.00 51.06 178 ALA A C 1
ATOM 1382 O O . ALA A 1 178 ? -4.830 3.296 -9.201 1.00 51.06 178 ALA A O 1
ATOM 1383 N N . GLY A 1 179 ? -5.257 3.901 -11.322 1.00 48.47 179 GLY A N 1
ATOM 1384 C CA . GLY A 1 179 ? -4.299 5.008 -11.375 1.00 48.47 179 GLY A CA 1
ATOM 1385 C C . GLY A 1 179 ? -4.887 6.388 -11.082 1.00 48.47 179 GLY A C 1
ATOM 1386 O O . GLY A 1 179 ? -4.133 7.278 -10.694 1.00 48.47 179 GLY A O 1
ATOM 1387 N N . GLU A 1 180 ? -6.196 6.577 -11.266 1.00 50.81 180 GLU A N 1
ATOM 1388 C CA . GLU A 1 180 ? -6.810 7.915 -11.243 1.00 50.81 180 GLU A CA 1
ATOM 1389 C C . GLU A 1 180 ? -7.773 8.161 -10.081 1.00 50.81 180 GLU A C 1
ATOM 1391 O O . GLU A 1 180 ? -7.976 9.320 -9.715 1.00 50.81 180 GLU A O 1
ATOM 1396 N N . GLU A 1 181 ? -8.330 7.125 -9.448 1.00 49.31 181 GLU A N 1
ATOM 1397 C CA . GLU A 1 181 ? -9.187 7.364 -8.290 1.00 49.31 181 GLU A CA 1
ATOM 1398 C C . GLU A 1 181 ? -8.339 7.649 -7.040 1.00 49.31 181 GLU A C 1
ATOM 1400 O O . GLU A 1 181 ? -7.417 6.884 -6.721 1.00 49.31 181 GLU A O 1
ATOM 1405 N N . PRO A 1 182 ? -8.612 8.747 -6.302 1.00 51.34 182 PRO A N 1
ATOM 1406 C CA . PRO A 1 182 ? -8.063 8.894 -4.968 1.00 51.34 182 PRO A CA 1
ATOM 1407 C C . PRO A 1 182 ? -8.503 7.657 -4.198 1.00 51.34 182 PRO A C 1
ATOM 1409 O O . PRO A 1 182 ? -9.695 7.362 -4.169 1.00 51.34 182 PRO A O 1
ATOM 1412 N N . PHE A 1 183 ? -7.529 6.940 -3.628 1.00 54.25 183 PHE A N 1
ATOM 1413 C CA . PHE A 1 183 ? -7.737 5.853 -2.672 1.00 54.25 183 PHE A CA 1
ATOM 1414 C C . PHE A 1 183 ? -9.047 6.127 -1.927 1.00 54.25 183 PHE A C 1
ATOM 1416 O O . PHE A 1 183 ? -9.120 7.207 -1.317 1.00 54.25 183 PHE A O 1
ATOM 1423 N N . PRO A 1 184 ? -10.076 5.259 -1.978 1.00 55.00 184 PRO A N 1
ATOM 1424 C CA . PRO A 1 184 ? -11.083 5.314 -0.939 1.00 55.00 184 PRO A CA 1
ATOM 1425 C C . PRO A 1 184 ? -10.268 5.155 0.339 1.00 55.00 184 PRO A C 1
ATOM 1427 O O . PRO A 1 184 ? -9.634 4.125 0.585 1.00 55.00 184 PRO A O 1
ATOM 1430 N N . ARG A 1 185 ? -10.048 6.278 1.031 1.00 63.59 185 ARG A N 1
ATOM 1431 C CA . ARG A 1 185 ? -9.253 6.284 2.245 1.00 63.59 185 ARG A CA 1
ATOM 1432 C C . ARG A 1 185 ? -10.185 5.660 3.249 1.00 63.59 185 ARG A C 1
ATOM 1434 O O . ARG A 1 185 ? -10.830 6.377 3.987 1.00 63.59 185 ARG A O 1
ATOM 1441 N N . ASP A 1 186 ? -10.243 4.339 3.276 1.00 79.94 186 ASP A N 1
ATOM 1442 C CA . ASP A 1 186 ? -10.996 3.580 4.273 1.00 79.94 186 ASP A CA 1
ATOM 1443 C C . ASP A 1 186 ? -10.236 3.569 5.613 1.00 79.94 186 ASP A C 1
ATOM 1445 O O . ASP A 1 186 ? -10.292 2.613 6.390 1.00 79.94 186 ASP A O 1
ATOM 1449 N N . PHE A 1 187 ? -9.443 4.618 5.854 1.00 91.81 187 PHE A N 1
ATOM 1450 C CA . PHE A 1 187 ? -8.623 4.800 7.030 1.00 91.81 187 PHE A CA 1
ATOM 1451 C C . PHE A 1 187 ? -8.433 6.278 7.368 1.00 91.81 187 PHE A C 1
ATOM 1453 O O . PHE A 1 187 ? -8.341 7.156 6.507 1.00 91.81 187 PHE A O 1
ATOM 1460 N N . ILE A 1 188 ? -8.288 6.528 8.659 1.00 94.31 188 ILE A N 1
ATOM 1461 C CA . ILE A 1 188 ? -8.067 7.833 9.263 1.00 94.31 188 ILE A CA 1
ATOM 1462 C C . ILE A 1 188 ? -6.560 8.012 9.470 1.00 94.31 188 ILE A C 1
ATOM 1464 O O . ILE A 1 188 ? -5.983 7.239 10.235 1.00 94.31 188 ILE A O 1
ATOM 1468 N N . PRO A 1 189 ? -5.896 8.969 8.800 1.00 94.69 189 PRO A N 1
ATOM 1469 C CA . PRO A 1 189 ? -4.467 9.203 8.982 1.00 94.69 189 PRO A CA 1
ATOM 1470 C C . PRO A 1 189 ? -4.176 9.950 10.290 1.00 94.69 189 PRO A C 1
ATOM 1472 O O . PRO A 1 189 ? -4.993 10.752 10.736 1.00 94.69 189 PRO A O 1
ATOM 1475 N N . TYR A 1 190 ? -2.982 9.730 10.842 1.00 95.94 190 TYR A N 1
ATOM 1476 C CA . TYR A 1 190 ? -2.454 10.428 12.018 1.00 95.94 190 TYR A CA 1
ATOM 1477 C C . TYR A 1 190 ? -1.048 10.981 11.751 1.00 95.94 190 TYR A C 1
ATOM 1479 O O . TYR A 1 190 ? -0.222 10.362 11.066 1.00 95.94 190 TYR A O 1
ATOM 1487 N N . ALA A 1 191 ? -0.746 12.146 12.319 1.00 95.62 191 ALA A N 1
ATOM 1488 C CA . ALA A 1 191 ? 0.615 12.651 12.412 1.00 95.62 191 ALA A CA 1
ATOM 1489 C C . ALA A 1 191 ? 1.432 11.858 13.461 1.00 95.62 191 ALA A C 1
ATOM 1491 O O . ALA A 1 191 ? 0.861 11.176 14.318 1.00 95.62 191 ALA A O 1
ATOM 1492 N N . PRO A 1 192 ? 2.778 11.916 13.415 1.00 96.12 192 PRO A N 1
ATOM 1493 C CA . PRO A 1 192 ? 3.625 11.255 14.408 1.00 96.12 192 PRO A CA 1
ATOM 1494 C C . PRO A 1 192 ? 3.284 11.670 15.847 1.00 96.12 192 PRO A C 1
ATOM 1496 O O . PRO A 1 192 ? 3.231 12.860 16.152 1.00 96.12 192 PRO A O 1
ATOM 1499 N N . GLY A 1 193 ? 3.053 10.691 16.725 1.00 96.00 193 GLY A N 1
ATOM 1500 C CA . GLY A 1 193 ? 2.694 10.897 18.133 1.00 96.00 193 GLY A CA 1
ATOM 1501 C C . GLY A 1 193 ? 1.300 11.490 18.372 1.00 96.00 193 GLY A C 1
ATOM 1502 O O . GLY A 1 193 ? 0.922 11.712 19.520 1.00 96.00 193 GLY A O 1
ATOM 1503 N N . GLU A 1 194 ? 0.523 11.751 17.319 1.00 96.62 194 GLU A N 1
ATOM 1504 C CA . GLU A 1 194 ? -0.801 12.355 17.444 1.00 96.62 194 GLU A CA 1
ATOM 1505 C C . GLU A 1 194 ? -1.818 11.352 17.994 1.00 96.62 194 GLU A C 1
ATOM 1507 O O . GLU A 1 194 ? -1.883 10.200 17.551 1.00 96.62 194 GLU A O 1
ATOM 1512 N N . LEU A 1 195 ? -2.630 11.822 18.940 1.00 95.00 195 LEU A N 1
ATOM 1513 C CA . LEU A 1 195 ? -3.737 11.082 19.546 1.00 95.00 195 LEU A CA 1
ATOM 1514 C C . LEU A 1 195 ? -5.102 11.666 19.189 1.00 95.00 195 LEU A C 1
ATOM 1516 O O . LEU A 1 195 ? -6.115 10.968 19.284 1.00 95.00 195 LEU A O 1
ATOM 1520 N N . GLU A 1 196 ? -5.143 12.940 18.806 1.00 93.81 196 GLU A N 1
ATOM 1521 C CA . GLU A 1 196 ? -6.391 13.643 18.555 1.00 93.81 196 GLU A CA 1
ATOM 1522 C C . GLU A 1 196 ? -7.085 13.081 17.312 1.00 93.81 196 GLU A C 1
ATOM 1524 O O . GLU A 1 196 ? -6.469 12.829 16.280 1.00 93.81 196 GLU A O 1
ATOM 1529 N N . TYR A 1 197 ? -8.389 12.834 17.432 1.00 91.44 197 TYR A N 1
ATOM 1530 C CA . TYR A 1 197 ? -9.206 12.402 16.307 1.00 91.44 197 TYR A CA 1
ATOM 1531 C C . TYR A 1 197 ? -9.355 13.562 15.308 1.00 91.44 197 TYR A C 1
ATOM 1533 O O . TYR A 1 197 ? -9.851 14.619 15.704 1.00 91.44 197 TYR A O 1
ATOM 1541 N N . PRO A 1 198 ? -9.011 13.388 14.019 1.00 91.06 198 PRO A N 1
ATOM 1542 C CA . PRO A 1 198 ? -9.130 14.464 13.044 1.00 91.06 198 PRO A CA 1
ATOM 1543 C C . PRO A 1 198 ? -10.599 14.647 12.614 1.00 91.06 198 PRO A C 1
ATOM 1545 O O . PRO A 1 198 ? -11.153 13.754 11.968 1.00 91.06 198 PRO A O 1
ATOM 1548 N N . PRO A 1 199 ? -11.243 15.812 12.846 1.00 90.06 199 PRO A N 1
ATOM 1549 C CA . PRO A 1 199 ? -12.659 16.023 12.506 1.00 90.06 199 PRO A CA 1
ATOM 1550 C C . PRO A 1 199 ? -12.989 15.817 11.022 1.00 90.06 199 PRO A C 1
ATOM 1552 O O . PRO A 1 199 ? -14.105 15.448 10.669 1.00 90.06 199 PRO A O 1
ATOM 1555 N N . SER A 1 200 ? -12.003 15.994 10.135 1.00 89.12 200 SER A N 1
ATOM 1556 C CA . SER A 1 200 ? -12.142 15.707 8.701 1.00 89.12 200 SER A CA 1
ATOM 1557 C C . SER A 1 200 ? -12.526 14.253 8.385 1.00 89.12 200 SER A C 1
ATOM 1559 O O . SER A 1 200 ? -12.993 13.979 7.282 1.00 89.12 200 SER A O 1
ATOM 1561 N N . ALA A 1 201 ? -12.349 13.329 9.335 1.00 91.69 201 ALA A N 1
ATOM 1562 C CA . ALA A 1 201 ? -12.723 11.927 9.196 1.00 91.69 201 ALA A CA 1
ATOM 1563 C C . ALA A 1 201 ? -14.209 11.645 9.485 1.00 91.69 201 ALA A C 1
ATOM 1565 O O . ALA A 1 201 ? -14.647 10.513 9.288 1.00 91.69 201 ALA A O 1
ATOM 1566 N N . ASP A 1 202 ? -15.000 12.636 9.915 1.00 92.00 202 ASP A N 1
ATOM 1567 C CA . ASP A 1 202 ? -16.401 12.419 10.300 1.00 92.00 202 ASP A CA 1
ATOM 1568 C C . ASP A 1 202 ? -17.243 11.840 9.147 1.00 92.00 202 ASP A C 1
ATOM 1570 O O . ASP A 1 202 ? -18.053 10.947 9.383 1.00 92.00 202 ASP A O 1
ATOM 1574 N N . LYS A 1 203 ? -16.994 12.262 7.897 1.00 89.31 203 LYS A N 1
ATOM 1575 C CA . LYS A 1 203 ? -17.699 11.736 6.712 1.00 89.31 203 LYS A CA 1
ATOM 1576 C C . LYS A 1 203 ? -17.529 10.219 6.555 1.00 89.31 203 LYS A C 1
ATOM 1578 O O . LYS A 1 203 ? -18.467 9.528 6.186 1.00 89.31 203 LYS A O 1
ATOM 1583 N N . MET A 1 204 ? -16.340 9.701 6.852 1.00 88.75 204 MET A N 1
ATOM 1584 C CA . MET A 1 204 ? -16.061 8.264 6.788 1.00 88.75 204 MET A CA 1
ATOM 1585 C C . MET A 1 204 ? -16.793 7.496 7.888 1.00 88.75 204 MET A C 1
ATOM 1587 O O . MET A 1 204 ? -17.202 6.356 7.689 1.00 88.75 204 MET A O 1
ATOM 1591 N N . LEU A 1 205 ? -16.969 8.114 9.060 1.00 91.25 205 LEU A N 1
ATOM 1592 C CA . LEU A 1 205 ? -17.737 7.497 10.135 1.00 91.25 205 LEU A CA 1
ATOM 1593 C C . LEU A 1 205 ? -19.223 7.408 9.784 1.00 91.25 205 LEU A C 1
ATOM 1595 O O . LEU A 1 205 ? -19.856 6.431 10.168 1.00 91.25 205 LEU A O 1
ATOM 1599 N N . ASP A 1 206 ? -19.766 8.370 9.035 1.00 90.00 206 ASP A N 1
ATOM 1600 C CA . ASP A 1 206 ? -21.165 8.327 8.589 1.00 90.00 206 ASP A CA 1
ATOM 1601 C C . ASP A 1 206 ? -21.454 7.093 7.724 1.00 90.00 206 ASP A C 1
ATOM 1603 O O . ASP A 1 206 ? -22.431 6.387 7.963 1.00 90.00 206 ASP A O 1
ATOM 1607 N N . GLU A 1 207 ? -20.535 6.727 6.830 1.00 86.12 207 GLU A N 1
ATOM 1608 C CA . GLU A 1 207 ? -20.641 5.505 6.015 1.00 86.12 207 GLU A CA 1
ATOM 1609 C C . GLU A 1 207 ? -20.616 4.214 6.863 1.00 86.12 207 GLU A C 1
ATOM 1611 O O . GLU A 1 207 ? -21.165 3.179 6.470 1.00 86.12 207 GLU A O 1
ATOM 1616 N N . LEU A 1 208 ? -19.992 4.251 8.047 1.00 84.94 208 LEU A N 1
ATOM 1617 C CA . LEU A 1 208 ? -20.004 3.138 9.004 1.00 84.94 208 LEU A CA 1
ATOM 1618 C C . LEU A 1 208 ? -21.304 3.067 9.816 1.00 84.94 208 LEU A C 1
ATOM 1620 O O . LEU A 1 208 ? -21.670 1.982 10.271 1.00 84.94 208 LEU A O 1
ATOM 1624 N N . LEU A 1 209 ? -21.999 4.190 10.006 1.00 85.50 209 LEU A N 1
ATOM 1625 C CA . LEU A 1 209 ? -23.282 4.240 10.716 1.00 85.50 209 LEU A CA 1
ATOM 1626 C C . LEU A 1 209 ? -24.428 3.672 9.873 1.00 85.50 209 LEU A C 1
ATOM 1628 O O . LEU A 1 209 ? -25.364 3.106 10.430 1.00 85.50 209 LEU A O 1
ATOM 1632 N N . GLU A 1 210 ? -24.325 3.759 8.547 1.00 85.75 210 GLU A N 1
ATOM 1633 C CA . GLU A 1 210 ? -25.301 3.212 7.592 1.00 85.75 210 GLU A CA 1
ATOM 1634 C C . GLU A 1 210 ? -25.238 1.674 7.453 1.00 85.75 210 GLU A C 1
ATOM 1636 O O . GLU A 1 210 ? -25.996 1.083 6.686 1.00 85.75 210 GLU A O 1
ATOM 1641 N N . GLN A 1 211 ? -24.343 1.000 8.184 1.00 79.06 211 GLN A N 1
ATOM 1642 C CA . GLN A 1 211 ? -24.144 -0.449 8.092 1.00 79.06 211 GLN A CA 1
ATOM 1643 C C . GLN A 1 211 ? -25.219 -1.255 8.837 1.00 79.06 211 GLN A C 1
ATOM 1645 O O . GLN A 1 211 ? -25.710 -0.854 9.896 1.00 79.06 211 GLN A O 1
ATOM 1650 N N . GLU A 1 212 ? -25.477 -2.472 8.346 1.00 83.94 212 GLU A N 1
ATOM 1651 C CA . GLU A 1 212 ? -26.433 -3.427 8.923 1.00 83.94 212 GLU A CA 1
ATOM 1652 C C . GLU A 1 212 ? -26.244 -3.611 10.442 1.00 83.94 212 GLU A C 1
ATOM 1654 O O . GLU A 1 212 ? -25.103 -3.824 10.878 1.00 83.94 212 GLU A O 1
ATOM 1659 N N . PRO A 1 213 ? -27.316 -3.596 11.264 1.00 86.81 213 PRO A N 1
ATOM 1660 C CA . PRO A 1 213 ? -27.231 -3.684 12.727 1.00 86.81 213 PRO A CA 1
ATOM 1661 C C . PRO A 1 213 ? -26.476 -4.902 13.280 1.00 86.81 213 PRO A C 1
ATOM 1663 O O . PRO A 1 213 ? -25.912 -4.824 14.368 1.00 86.81 213 PRO A O 1
ATOM 1666 N N . SER A 1 214 ? -26.429 -6.012 12.539 1.00 87.31 214 SER A N 1
ATOM 1667 C CA . SER A 1 214 ? -25.706 -7.241 12.908 1.00 87.31 214 SER A CA 1
ATOM 1668 C C . SER A 1 214 ? -24.198 -7.193 12.615 1.00 87.31 214 SER A C 1
ATOM 1670 O O . SER A 1 214 ? -23.464 -8.126 12.951 1.00 87.31 214 SER A O 1
ATOM 1672 N N . THR A 1 215 ? -23.711 -6.116 11.992 1.00 90.50 215 THR A N 1
ATOM 1673 C CA . THR A 1 215 ? -22.293 -5.955 11.656 1.00 90.50 215 THR A CA 1
ATOM 1674 C C . THR A 1 215 ? -21.489 -5.566 12.892 1.00 90.50 215 THR A C 1
ATOM 1676 O O . THR A 1 215 ? -21.773 -4.544 13.527 1.00 90.50 215 THR A O 1
ATOM 1679 N N . ILE A 1 216 ? -20.451 -6.351 13.183 1.00 92.50 216 ILE A N 1
ATOM 1680 C CA . ILE A 1 216 ? -19.375 -6.027 14.119 1.00 92.50 216 ILE A CA 1
ATOM 1681 C C . ILE A 1 216 ? -18.301 -5.235 13.375 1.00 92.50 216 ILE A C 1
ATOM 1683 O O . ILE A 1 216 ? -17.833 -5.644 12.309 1.00 92.50 216 ILE A O 1
ATOM 1687 N N . ILE A 1 217 ? -17.897 -4.108 13.957 1.00 92.69 217 ILE A N 1
ATOM 1688 C CA . ILE A 1 217 ? -16.881 -3.211 13.410 1.00 92.69 217 ILE A CA 1
ATOM 1689 C C . ILE A 1 217 ? -15.615 -3.344 14.249 1.00 92.69 217 ILE A C 1
ATOM 1691 O O . ILE A 1 217 ? -15.606 -3.053 15.445 1.00 92.69 217 ILE A O 1
ATOM 1695 N N . PHE A 1 218 ? -14.528 -3.761 13.616 1.00 93.94 218 PHE A N 1
ATOM 1696 C CA . PHE A 1 218 ? -13.203 -3.757 14.213 1.00 93.94 218 PHE A CA 1
ATOM 1697 C C . PHE A 1 218 ? -12.485 -2.465 13.84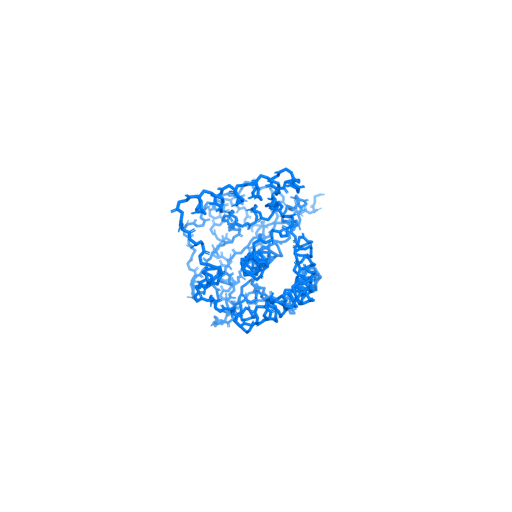0 1.00 93.94 218 PHE A C 1
ATOM 1699 O O . PHE A 1 218 ? -12.258 -2.207 12.661 1.00 93.94 218 PHE A O 1
ATOM 1706 N N . VAL A 1 219 ? -12.108 -1.683 14.843 1.00 95.94 219 VAL A N 1
ATOM 1707 C CA . VAL A 1 219 ? -11.318 -0.459 14.719 1.00 95.94 219 VAL A CA 1
ATOM 1708 C C . VAL A 1 219 ? -9.867 -0.816 15.016 1.00 95.94 219 VAL A C 1
ATOM 1710 O O . VAL A 1 219 ? -9.525 -1.159 16.152 1.00 95.94 219 VAL A O 1
ATOM 1713 N N . ASN A 1 220 ? -9.019 -0.773 13.993 1.00 96.31 220 ASN A N 1
ATOM 1714 C CA . ASN A 1 220 ? -7.633 -1.221 14.087 1.00 96.31 220 ASN A CA 1
ATOM 1715 C C . ASN A 1 220 ? -6.720 -0.007 14.082 1.00 96.31 220 ASN A C 1
ATOM 1717 O O . ASN A 1 220 ? -6.677 0.731 13.100 1.00 96.31 220 ASN A O 1
ATOM 1721 N N . GLY A 1 221 ? -6.003 0.204 15.178 1.00 97.12 221 GLY A N 1
ATOM 1722 C CA . GLY A 1 221 ? -5.012 1.265 15.263 1.00 97.12 221 GLY A CA 1
ATOM 1723 C C . GLY A 1 221 ? -3.661 0.782 14.770 1.00 97.12 221 GLY A C 1
ATOM 1724 O O . GLY A 1 221 ? -3.233 -0.313 15.130 1.00 97.12 221 GLY A O 1
ATOM 1725 N N . HIS A 1 222 ? -2.972 1.620 14.005 1.00 97.25 222 HIS A N 1
ATOM 1726 C CA . HIS A 1 222 ? -1.641 1.362 13.466 1.00 97.25 222 HIS A CA 1
ATOM 1727 C C . HIS A 1 222 ? -0.697 2.520 13.803 1.00 97.25 222 HIS A C 1
ATOM 1729 O O . HIS A 1 222 ? -1.116 3.676 13.953 1.00 97.25 222 HIS A O 1
ATOM 1735 N N . THR A 1 223 ? 0.584 2.201 13.927 1.00 97.44 223 THR A N 1
ATOM 1736 C CA . THR A 1 223 ? 1.671 3.151 14.185 1.00 97.44 223 THR A CA 1
ATOM 1737 C C . THR A 1 223 ? 2.820 2.903 13.224 1.00 97.44 223 THR A C 1
ATOM 1739 O O . THR A 1 223 ? 2.979 1.804 12.692 1.00 97.44 223 THR A O 1
ATOM 1742 N N . GLY A 1 224 ? 3.649 3.922 13.023 1.00 96.25 224 GLY A N 1
ATOM 1743 C CA . GLY A 1 224 ? 4.946 3.731 12.381 1.00 96.25 224 GLY A CA 1
ATOM 1744 C C . GLY A 1 224 ? 5.922 2.981 13.294 1.00 96.25 224 GLY A C 1
ATOM 1745 O O . GLY A 1 224 ? 5.752 2.965 14.516 1.00 96.25 224 GLY A O 1
ATOM 1746 N N . THR A 1 225 ? 6.953 2.370 12.707 1.00 95.44 225 THR A N 1
ATOM 1747 C CA . THR A 1 225 ? 8.050 1.709 13.443 1.00 95.44 225 THR A CA 1
ATOM 1748 C C . THR A 1 225 ? 8.862 2.709 14.271 1.00 95.44 225 THR A C 1
ATOM 1750 O O . THR A 1 225 ? 9.491 2.345 15.261 1.00 95.44 225 THR A O 1
ATOM 1753 N N . GLU A 1 226 ? 8.823 3.988 13.894 1.00 95.50 226 GLU A N 1
ATOM 1754 C CA . GLU A 1 226 ? 9.489 5.092 14.578 1.00 95.50 226 GLU A CA 1
ATOM 1755 C C . GLU A 1 226 ? 8.758 5.601 15.832 1.00 95.50 226 GLU A C 1
ATOM 1757 O O . GLU A 1 226 ? 9.321 6.402 16.581 1.00 95.50 226 GLU A O 1
ATOM 1762 N N . GLU A 1 227 ? 7.506 5.189 16.064 1.00 96.31 227 GLU A N 1
ATOM 1763 C CA . GLU A 1 227 ? 6.703 5.708 17.172 1.00 96.31 227 GLU A CA 1
ATOM 1764 C C . GLU A 1 227 ? 6.963 4.921 18.473 1.00 96.31 227 GLU A C 1
ATOM 1766 O O . GLU A 1 227 ? 6.755 3.703 18.521 1.00 96.31 227 GLU A O 1
ATOM 1771 N N . PRO A 1 228 ? 7.387 5.587 19.567 1.00 94.56 228 PRO A N 1
ATOM 1772 C CA . PRO A 1 228 ? 7.615 4.911 20.838 1.00 94.56 228 PRO A CA 1
ATOM 1773 C C . PRO A 1 228 ? 6.296 4.384 21.409 1.00 94.56 228 PRO A C 1
ATOM 1775 O O . PRO A 1 228 ? 5.256 5.031 21.301 1.00 94.56 228 PRO A O 1
ATOM 1778 N N . ASN A 1 229 ? 6.348 3.220 22.061 1.00 95.38 229 ASN A N 1
ATOM 1779 C CA . ASN A 1 229 ? 5.177 2.559 22.649 1.00 95.38 229 ASN A CA 1
ATOM 1780 C C . ASN A 1 229 ? 4.025 2.361 21.643 1.00 95.38 229 ASN A C 1
ATOM 1782 O O . ASN A 1 229 ? 2.856 2.533 21.988 1.00 95.38 229 ASN A O 1
ATOM 1786 N N . GLY A 1 230 ? 4.345 1.973 20.401 1.00 96.25 230 GLY A N 1
ATOM 1787 C CA . GLY A 1 230 ? 3.364 1.843 19.317 1.00 96.25 230 GLY A CA 1
ATOM 1788 C C . GLY A 1 230 ? 2.132 0.985 19.652 1.00 96.25 230 GLY A C 1
ATOM 1789 O O . GLY A 1 230 ? 1.034 1.256 19.170 1.00 96.25 230 GLY A O 1
ATOM 1790 N N . ALA A 1 231 ? 2.263 -0.008 20.538 1.00 96.25 231 ALA A N 1
ATOM 1791 C CA . ALA A 1 231 ? 1.133 -0.803 21.025 1.00 96.25 231 ALA A CA 1
ATOM 1792 C C . ALA A 1 231 ? 0.099 0.031 21.807 1.00 96.25 231 ALA A C 1
ATOM 1794 O O . ALA A 1 231 ? -1.096 -0.062 21.525 1.00 96.25 231 ALA A O 1
ATOM 1795 N N . ASP A 1 232 ? 0.544 0.872 22.742 1.00 97.81 232 ASP A N 1
ATOM 1796 C CA . ASP A 1 232 ? -0.350 1.728 23.529 1.00 97.81 232 ASP A CA 1
ATOM 1797 C C . ASP A 1 232 ? -0.908 2.860 22.661 1.00 97.81 232 ASP A C 1
ATOM 1799 O O . ASP A 1 232 ? -2.116 3.086 22.634 1.00 97.81 232 ASP A O 1
ATOM 1803 N N . LEU A 1 233 ? -0.053 3.492 21.851 1.00 98.00 233 LEU A N 1
ATOM 1804 C CA . LEU A 1 233 ? -0.451 4.579 20.957 1.00 98.00 233 LEU A CA 1
ATOM 1805 C C . LEU A 1 233 ? -1.502 4.133 19.927 1.00 98.00 233 LEU A C 1
ATOM 1807 O O . LEU A 1 233 ? -2.521 4.799 19.733 1.00 98.00 233 LEU A O 1
ATOM 1811 N N . SER A 1 234 ? -1.295 2.983 19.280 1.00 97.94 234 SER A N 1
ATOM 1812 C CA . SER A 1 234 ? -2.285 2.428 18.348 1.00 97.94 234 SER A CA 1
ATOM 1813 C C . SER A 1 234 ? -3.610 2.105 19.039 1.00 97.94 234 SER A C 1
ATOM 1815 O O . SER A 1 234 ? -4.675 2.385 18.483 1.00 97.94 234 SER A O 1
ATOM 1817 N N . LYS A 1 235 ? -3.566 1.563 20.261 1.00 98.19 235 LYS A N 1
ATOM 1818 C CA . LYS A 1 235 ? -4.765 1.302 21.061 1.00 98.19 235 LYS A CA 1
ATOM 1819 C C . LYS A 1 235 ? -5.539 2.588 21.339 1.00 98.19 235 LYS A C 1
ATOM 1821 O O . LYS A 1 235 ? -6.745 2.625 21.116 1.00 98.19 235 LYS A O 1
ATOM 1826 N N . GLU A 1 236 ? -4.858 3.630 21.805 1.00 98.25 236 GLU A N 1
ATOM 1827 C CA . GLU A 1 236 ? -5.480 4.908 22.160 1.00 98.25 236 GLU A CA 1
ATOM 1828 C C . GLU A 1 236 ? -6.121 5.592 20.947 1.00 98.25 236 GLU A C 1
ATOM 1830 O O . GLU A 1 236 ? -7.269 6.033 21.032 1.00 98.25 236 GLU A O 1
ATOM 1835 N N . ARG A 1 237 ? -5.450 5.596 19.786 1.00 98.06 237 ARG A N 1
ATOM 1836 C CA . ARG A 1 237 ? -6.034 6.092 18.525 1.00 98.06 237 ARG A CA 1
ATOM 1837 C C . ARG A 1 237 ? -7.335 5.365 18.179 1.00 98.06 237 ARG A C 1
ATOM 1839 O O . ARG A 1 237 ? -8.345 5.999 17.870 1.00 98.06 237 ARG A O 1
ATOM 1846 N N . ALA A 1 238 ? -7.331 4.037 18.266 1.00 98.00 238 ALA A N 1
ATOM 1847 C CA . ALA A 1 238 ? -8.506 3.226 17.970 1.00 98.00 238 ALA A CA 1
ATOM 1848 C C . ALA A 1 238 ? -9.643 3.426 18.993 1.00 98.00 238 ALA A C 1
ATOM 1850 O O . ALA A 1 238 ? -10.810 3.498 18.603 1.00 98.00 238 ALA A O 1
ATOM 1851 N N . GLU A 1 239 ? -9.332 3.579 20.283 1.00 98.12 239 GLU A N 1
ATOM 1852 C CA . GLU A 1 239 ? -10.332 3.906 21.311 1.00 98.12 239 GLU A CA 1
ATOM 1853 C C . GLU A 1 239 ? -10.937 5.304 21.104 1.00 98.12 239 GLU A C 1
ATOM 1855 O O . GLU A 1 239 ? -12.146 5.472 21.263 1.00 98.12 239 GLU A O 1
ATOM 1860 N N . ASN A 1 240 ? -10.151 6.296 20.671 1.00 97.62 240 ASN A N 1
ATOM 1861 C CA . ASN A 1 240 ? -10.669 7.630 20.344 1.00 97.62 240 ASN A CA 1
ATOM 1862 C C . ASN A 1 240 ? -11.672 7.581 19.183 1.00 97.62 240 ASN A C 1
ATOM 1864 O O . ASN A 1 240 ? -12.738 8.198 19.251 1.00 97.62 240 ASN A O 1
ATOM 1868 N N . VAL A 1 241 ? -11.386 6.783 18.151 1.00 97.25 241 VAL A N 1
ATOM 1869 C CA . VAL A 1 241 ? -12.322 6.544 17.041 1.00 97.25 241 VAL A CA 1
ATOM 1870 C C . VAL A 1 241 ? -13.572 5.792 17.514 1.00 97.25 241 VAL A C 1
ATOM 1872 O O . VAL A 1 241 ? -14.686 6.178 17.159 1.00 97.25 241 VAL A O 1
ATOM 1875 N N . ARG A 1 242 ? -13.433 4.763 18.362 1.00 97.38 242 ARG A N 1
ATOM 1876 C CA . ARG A 1 242 ? -14.577 4.054 18.968 1.00 97.38 242 ARG A CA 1
ATOM 1877 C C . ARG A 1 242 ? -15.463 4.990 19.788 1.00 97.38 242 ARG A C 1
ATOM 1879 O O . ARG A 1 242 ? -16.690 4.917 19.678 1.00 97.38 242 ARG A O 1
ATOM 1886 N N . LYS A 1 243 ? -14.863 5.860 20.602 1.00 97.31 243 LYS A N 1
ATOM 1887 C CA . LYS A 1 243 ? -15.582 6.876 21.375 1.00 97.31 243 LYS A CA 1
ATOM 1888 C C . LYS A 1 243 ? -16.381 7.778 20.438 1.00 97.31 243 LYS A C 1
ATOM 1890 O O . LYS A 1 243 ? -17.583 7.922 20.636 1.00 97.31 243 LYS A O 1
ATOM 1895 N N . ARG A 1 244 ? -15.752 8.286 19.372 1.00 96.69 244 ARG A N 1
ATOM 1896 C CA . ARG A 1 244 ? -16.417 9.131 18.370 1.00 96.69 244 ARG A CA 1
ATOM 1897 C C . ARG A 1 244 ? -17.583 8.419 17.680 1.00 96.69 244 ARG A C 1
ATOM 1899 O O . ARG A 1 244 ? -18.652 9.000 17.548 1.00 96.69 244 ARG A O 1
ATOM 1906 N N . LEU A 1 245 ? -17.413 7.158 17.283 1.00 95.75 245 LEU A N 1
ATOM 1907 C CA . LEU A 1 245 ? -18.491 6.341 16.712 1.00 95.75 245 LEU A CA 1
ATOM 1908 C C . LEU A 1 245 ? -19.668 6.165 17.686 1.00 95.75 245 LEU A C 1
ATOM 1910 O O . LEU A 1 245 ? -20.825 6.278 17.284 1.00 95.75 245 LEU A O 1
ATOM 1914 N N . THR A 1 246 ? -19.375 5.938 18.969 1.00 96.50 246 THR A N 1
ATOM 1915 C CA . THR A 1 246 ? -20.397 5.780 20.017 1.00 96.50 246 THR A CA 1
ATOM 1916 C C . THR A 1 246 ? -21.159 7.085 20.259 1.00 96.50 246 THR A C 1
ATOM 1918 O O . THR A 1 246 ? -22.383 7.081 20.353 1.00 96.50 246 THR A O 1
ATOM 1921 N N . GLU A 1 247 ? -20.457 8.221 20.294 1.00 96.06 247 GLU A N 1
ATOM 1922 C CA . GLU A 1 247 ? -21.064 9.558 20.389 1.00 96.06 247 GLU A CA 1
ATOM 1923 C C . GLU A 1 247 ? -22.002 9.865 19.212 1.00 96.06 247 GLU A C 1
ATOM 1925 O O . GLU A 1 247 ? -22.965 10.613 19.374 1.00 96.06 247 GLU A O 1
ATOM 1930 N N . ARG A 1 248 ? -21.754 9.265 18.040 1.00 94.50 248 ARG A N 1
ATOM 1931 C CA . ARG A 1 248 ? -22.612 9.376 16.850 1.00 94.50 248 ARG A CA 1
ATOM 1932 C C . ARG A 1 248 ? -23.741 8.338 16.801 1.00 94.50 248 ARG A C 1
ATOM 1934 O O . ARG A 1 248 ? -24.464 8.277 15.813 1.00 94.50 248 ARG A O 1
ATOM 1941 N N . GLY A 1 249 ? -23.919 7.543 17.856 1.00 94.62 249 GLY A N 1
ATOM 1942 C CA . GLY A 1 249 ? -25.046 6.619 17.995 1.00 94.62 249 GLY A CA 1
ATOM 1943 C C . GLY A 1 249 ? -24.777 5.181 17.551 1.00 94.62 249 GLY A C 1
ATOM 1944 O O . GLY A 1 249 ? -25.709 4.377 17.562 1.00 94.62 249 GLY A O 1
ATOM 1945 N N . LEU A 1 250 ? -23.537 4.817 17.201 1.00 94.50 250 LEU A N 1
ATOM 1946 C CA . LEU A 1 250 ? -23.196 3.408 17.005 1.00 94.50 250 LEU A CA 1
ATOM 1947 C C . LEU A 1 250 ? -23.173 2.692 18.361 1.00 94.50 250 LEU A C 1
ATOM 1949 O O . LEU A 1 250 ? -22.497 3.135 19.288 1.00 94.50 250 LEU A O 1
ATOM 1953 N N . ASP A 1 251 ? -23.871 1.562 18.479 1.00 95.12 251 ASP A N 1
ATOM 1954 C CA . ASP A 1 251 ? -23.817 0.761 19.702 1.00 95.12 251 ASP A CA 1
ATOM 1955 C C . ASP A 1 251 ? -22.380 0.272 19.959 1.00 95.12 251 ASP A C 1
ATOM 1957 O O . ASP A 1 251 ? -21.813 -0.505 19.186 1.00 95.12 251 ASP A O 1
ATOM 1961 N N . GLY A 1 252 ? -21.796 0.706 21.079 1.00 95.44 252 GLY A N 1
ATOM 1962 C CA . GLY A 1 252 ? -20.446 0.333 21.490 1.00 95.44 252 GLY A CA 1
ATOM 1963 C C . GLY A 1 252 ? -20.250 -1.178 21.662 1.00 95.44 252 GLY A C 1
ATOM 1964 O O . GLY A 1 252 ? -19.116 -1.649 21.555 1.00 95.44 252 GLY A O 1
ATOM 1965 N N . SER A 1 253 ? -21.326 -1.950 21.870 1.00 95.12 253 SER A N 1
ATOM 1966 C CA . SER A 1 253 ? -21.292 -3.419 21.918 1.00 95.12 253 SER A CA 1
ATOM 1967 C C . SER A 1 253 ? -20.928 -4.057 20.568 1.00 95.12 253 SER A C 1
ATOM 1969 O O . SER A 1 253 ? -20.425 -5.184 20.536 1.00 95.12 253 SER A O 1
ATOM 1971 N N . ARG A 1 254 ? -21.092 -3.317 19.463 1.00 95.12 254 ARG A N 1
ATOM 1972 C CA . ARG A 1 254 ? -20.750 -3.730 18.093 1.00 95.12 254 ARG A CA 1
ATOM 1973 C C . ARG A 1 254 ? -19.323 -3.376 17.689 1.00 95.12 254 ARG A C 1
ATOM 1975 O O . ARG A 1 254 ? -18.878 -3.783 16.621 1.00 95.12 254 ARG A O 1
ATOM 1982 N N . ILE A 1 255 ? -18.600 -2.624 18.517 1.00 96.44 255 ILE A N 1
ATOM 1983 C CA . ILE A 1 255 ? -17.263 -2.126 18.189 1.00 96.44 255 ILE A CA 1
ATOM 1984 C C . ILE A 1 255 ? -16.209 -2.963 18.921 1.00 96.44 255 ILE A C 1
ATOM 1986 O O . ILE A 1 255 ? -16.325 -3.243 20.117 1.00 96.44 255 ILE A O 1
ATOM 1990 N N . ARG A 1 256 ? -15.163 -3.386 18.212 1.00 96.25 256 ARG A N 1
ATOM 1991 C CA . ARG A 1 256 ? -13.992 -4.076 18.769 1.00 96.25 256 ARG A CA 1
ATOM 1992 C C . ARG A 1 256 ? -12.746 -3.267 18.443 1.00 96.25 256 ARG A C 1
ATOM 1994 O O . ARG A 1 256 ? -12.541 -2.911 17.292 1.00 96.25 256 ARG A O 1
ATOM 2001 N N . VAL A 1 257 ? -11.914 -2.976 19.435 1.00 97.62 257 VAL A N 1
ATOM 2002 C CA . VAL A 1 257 ? -10.649 -2.254 19.232 1.00 97.62 257 VAL A CA 1
ATOM 2003 C C . VAL A 1 257 ? -9.501 -3.252 19.143 1.00 97.62 257 VAL A C 1
ATOM 2005 O O . VAL A 1 257 ? -9.420 -4.168 19.963 1.00 97.62 257 VAL A O 1
ATOM 2008 N N . ARG A 1 258 ? -8.606 -3.069 18.166 1.00 95.81 258 ARG A N 1
ATOM 2009 C CA . ARG A 1 258 ? -7.371 -3.852 18.034 1.00 95.81 258 ARG A CA 1
ATOM 2010 C C . ARG A 1 258 ? -6.144 -2.944 17.903 1.00 95.81 258 ARG A C 1
ATOM 2012 O O . ARG A 1 258 ? -6.079 -2.160 16.955 1.00 95.81 258 ARG A O 1
ATOM 2019 N N . PRO A 1 259 ? -5.161 -3.058 18.811 1.00 96.88 259 PRO A N 1
ATOM 2020 C CA . PRO A 1 259 ? -3.870 -2.408 18.642 1.00 96.88 259 PRO A CA 1
ATOM 2021 C C . PRO A 1 259 ? -2.994 -3.239 17.704 1.00 96.88 259 PRO A C 1
ATOM 2023 O O . PRO A 1 259 ? -2.527 -4.315 18.073 1.00 96.88 259 PRO A O 1
ATOM 2026 N N . MET A 1 260 ? -2.784 -2.752 16.484 1.00 95.81 260 MET A N 1
ATOM 2027 C CA . MET A 1 260 ? -1.930 -3.415 15.495 1.00 95.81 260 MET A CA 1
ATOM 2028 C C . MET A 1 260 ? -0.495 -2.888 15.526 1.00 95.81 260 MET A C 1
ATOM 2030 O O . MET A 1 260 ? 0.393 -3.554 15.002 1.00 95.81 260 MET A O 1
ATOM 2034 N N . ALA A 1 261 ? -0.253 -1.729 16.148 1.00 96.88 261 ALA A N 1
ATOM 2035 C CA . ALA A 1 261 ? 1.040 -1.048 16.120 1.00 96.88 261 ALA A CA 1
ATOM 2036 C C . ALA A 1 261 ? 1.614 -1.004 14.683 1.00 96.88 261 ALA A C 1
ATOM 2038 O O . ALA A 1 261 ? 0.905 -0.662 13.738 1.00 96.88 261 ALA A O 1
ATOM 2039 N N . ASP A 1 262 ? 2.871 -1.392 14.510 1.00 96.12 262 ASP A N 1
ATOM 2040 C CA . ASP A 1 262 ? 3.602 -1.502 13.247 1.00 96.12 262 ASP A CA 1
ATOM 2041 C C . ASP A 1 262 ? 3.489 -2.893 12.582 1.00 96.12 262 ASP A C 1
ATOM 2043 O O . ASP A 1 262 ? 4.241 -3.205 11.664 1.00 96.12 262 ASP A O 1
ATOM 2047 N N . ALA A 1 263 ? 2.563 -3.757 13.018 1.00 95.44 263 ALA A N 1
ATOM 2048 C CA . ALA A 1 263 ? 2.491 -5.151 12.562 1.00 95.44 263 ALA A CA 1
ATOM 2049 C C . ALA A 1 263 ? 1.987 -5.323 11.111 1.00 95.44 263 ALA A C 1
ATOM 2051 O O . ALA A 1 263 ? 2.197 -6.374 10.499 1.00 95.44 263 ALA A O 1
ATOM 2052 N N . VAL A 1 264 ? 1.305 -4.313 10.554 1.00 93.50 264 VAL A N 1
ATOM 2053 C CA . VAL A 1 264 ? 0.817 -4.306 9.160 1.00 93.50 264 VAL A CA 1
ATOM 2054 C C . VAL A 1 264 ? 1.222 -3.004 8.464 1.00 93.50 264 VAL A C 1
ATOM 2056 O O . VAL A 1 264 ? 0.367 -2.142 8.202 1.00 93.50 264 VAL A O 1
ATOM 2059 N N . PRO A 1 265 ? 2.517 -2.829 8.152 1.00 94.75 265 PRO A N 1
ATOM 2060 C CA . PRO A 1 265 ? 2.942 -1.683 7.377 1.00 94.75 265 PRO A CA 1
ATOM 2061 C C . PRO A 1 265 ? 2.413 -1.848 5.945 1.00 94.75 265 PRO A C 1
ATOM 2063 O O . PRO A 1 265 ? 2.432 -2.941 5.369 1.00 94.75 265 PRO A O 1
ATOM 2066 N N . ILE A 1 266 ? 1.886 -0.763 5.385 1.00 92.81 266 ILE A N 1
ATOM 2067 C CA . ILE A 1 266 ? 1.377 -0.715 4.006 1.00 92.81 266 ILE A CA 1
ATOM 2068 C C . ILE A 1 266 ? 2.282 0.121 3.105 1.00 92.81 266 ILE A C 1
ATOM 2070 O O . ILE A 1 266 ? 2.235 -0.022 1.890 1.00 92.81 266 ILE A O 1
ATOM 2074 N N . GLU A 1 267 ? 3.124 0.963 3.698 1.00 93.00 267 GLU A N 1
ATOM 2075 C CA . GLU A 1 267 ? 4.112 1.802 3.030 1.00 93.00 267 GLU A CA 1
ATOM 2076 C C . GLU A 1 267 ? 5.499 1.575 3.659 1.00 93.00 267 GLU A C 1
ATOM 2078 O O . GLU A 1 267 ? 5.583 0.983 4.739 1.00 93.00 267 GLU A O 1
ATOM 2083 N N . PRO A 1 268 ? 6.592 2.016 3.006 1.00 93.69 268 PRO A N 1
ATOM 2084 C CA . PRO A 1 268 ? 7.924 2.019 3.613 1.00 93.69 268 PRO A CA 1
ATOM 2085 C C . PRO A 1 268 ? 7.973 2.728 4.977 1.00 93.69 268 PRO A C 1
ATOM 2087 O O . PRO A 1 268 ? 7.111 3.551 5.298 1.00 93.69 268 PRO A O 1
ATOM 2090 N N . ASP A 1 269 ? 8.997 2.425 5.772 1.00 91.62 269 ASP A N 1
ATOM 2091 C CA . ASP A 1 269 ? 9.165 2.978 7.120 1.00 91.62 269 ASP A CA 1
ATOM 2092 C C . ASP A 1 269 ? 9.135 4.516 7.140 1.00 91.62 269 ASP A C 1
ATOM 2094 O O . ASP A 1 269 ? 9.612 5.190 6.224 1.00 91.62 269 ASP A O 1
ATOM 2098 N N . GLY A 1 270 ? 8.533 5.083 8.190 1.00 89.88 270 GLY A N 1
ATOM 2099 C CA . GLY A 1 270 ? 8.349 6.528 8.356 1.00 89.88 270 GLY A CA 1
ATOM 2100 C C . GLY A 1 270 ? 7.225 7.153 7.516 1.00 89.88 270 GLY A C 1
ATOM 2101 O O . GLY A 1 270 ? 6.842 8.305 7.766 1.00 89.88 270 GLY A O 1
ATOM 2102 N N . MET A 1 271 ? 6.633 6.424 6.564 1.00 92.75 271 MET A N 1
ATOM 2103 C CA . MET A 1 271 ? 5.588 6.970 5.694 1.00 92.75 271 MET A CA 1
ATOM 2104 C C . MET A 1 271 ? 4.237 7.142 6.420 1.00 92.75 271 MET A C 1
ATOM 2106 O O . MET A 1 271 ? 3.870 6.315 7.261 1.00 92.75 271 MET A O 1
ATOM 2110 N N . PRO A 1 272 ? 3.457 8.199 6.102 1.00 91.56 272 PRO A N 1
ATOM 2111 C CA . PRO A 1 272 ? 2.195 8.493 6.787 1.00 91.56 272 PRO A CA 1
ATOM 2112 C C . PRO A 1 272 ? 1.139 7.392 6.726 1.00 91.56 272 PRO A C 1
ATOM 2114 O O . PRO A 1 272 ? 0.364 7.272 7.670 1.00 91.56 272 PRO A O 1
ATOM 2117 N N . GLY A 1 273 ? 1.102 6.563 5.677 1.00 91.94 273 GLY A N 1
ATOM 2118 C CA . GLY A 1 273 ? 0.129 5.475 5.569 1.00 91.94 273 GLY A CA 1
ATOM 2119 C C . GLY A 1 273 ? 0.256 4.420 6.672 1.00 91.94 273 GLY A C 1
ATOM 2120 O O . GLY A 1 273 ? -0.706 3.704 6.950 1.00 91.94 273 GLY A O 1
ATOM 2121 N N . ASN A 1 274 ? 1.398 4.336 7.358 1.00 95.25 274 ASN A N 1
ATOM 2122 C CA . ASN A 1 274 ? 1.576 3.418 8.486 1.00 95.25 274 ASN A CA 1
ATOM 2123 C C . ASN A 1 274 ? 0.957 3.950 9.792 1.00 95.25 274 ASN A C 1
ATOM 2125 O O . ASN A 1 274 ? 0.617 3.163 10.671 1.00 95.25 274 ASN A O 1
ATOM 2129 N N . ARG A 1 275 ? 0.720 5.263 9.897 1.00 96.12 275 ARG A N 1
ATOM 2130 C CA . ARG A 1 275 ? 0.095 5.918 11.055 1.00 96.12 275 ARG A CA 1
ATOM 2131 C C . ARG A 1 275 ? -1.376 6.164 10.760 1.00 96.12 275 ARG A C 1
ATOM 2133 O O . ARG A 1 275 ? -1.755 7.197 10.204 1.00 96.12 275 ARG A O 1
ATOM 2140 N N . ARG A 1 276 ? -2.212 5.176 11.070 1.00 96.00 276 ARG A N 1
ATOM 2141 C CA . ARG A 1 276 ? -3.622 5.192 10.669 1.00 96.00 276 ARG A CA 1
ATOM 2142 C C . ARG A 1 276 ? -4.533 4.449 11.635 1.00 96.00 276 ARG A C 1
ATOM 2144 O O . ARG A 1 276 ? -4.079 3.615 12.411 1.00 96.00 276 ARG A O 1
ATOM 2151 N N . VAL A 1 277 ? -5.831 4.686 11.506 1.00 96.38 277 VAL A N 1
ATOM 2152 C CA . VAL A 1 277 ? -6.881 3.783 11.986 1.00 96.38 277 VAL A CA 1
ATOM 2153 C C . VAL A 1 277 ? -7.684 3.290 10.790 1.00 96.38 277 VAL A C 1
ATOM 2155 O O . VAL A 1 277 ? -8.175 4.115 10.030 1.00 96.38 277 VAL A O 1
ATOM 2158 N N . ASP A 1 278 ? -7.827 1.977 10.619 1.00 94.44 278 ASP A N 1
ATOM 2159 C CA . ASP A 1 278 ? -8.684 1.375 9.587 1.00 94.44 278 ASP A CA 1
ATOM 2160 C C . ASP A 1 278 ? -9.791 0.500 10.199 1.00 94.44 278 ASP A C 1
ATOM 2162 O O . ASP A 1 278 ? -9.807 0.239 11.407 1.00 94.44 278 ASP A O 1
ATOM 2166 N N . PHE A 1 279 ? -10.754 0.090 9.371 1.00 92.00 279 PHE A N 1
ATOM 2167 C CA . PHE A 1 279 ? -11.977 -0.576 9.824 1.00 92.00 279 PHE A CA 1
ATOM 2168 C C . PHE A 1 279 ? -12.166 -1.919 9.141 1.00 92.00 279 PHE A C 1
ATOM 2170 O O . PHE A 1 279 ? -12.217 -1.954 7.923 1.00 92.00 279 PHE A O 1
ATOM 2177 N N . GLU A 1 280 ? -12.361 -3.008 9.881 1.00 89.94 280 GLU A N 1
ATOM 2178 C CA . GLU A 1 280 ? -12.826 -4.289 9.323 1.00 89.94 280 GLU A CA 1
ATOM 2179 C C . GLU A 1 280 ? -14.281 -4.537 9.737 1.00 89.94 280 GLU A C 1
ATOM 2181 O O . GLU A 1 280 ? -14.678 -4.239 10.864 1.00 89.94 280 GLU A O 1
ATOM 2186 N N . ARG A 1 281 ? -15.083 -5.094 8.827 1.00 88.69 281 ARG A N 1
ATOM 2187 C CA . ARG A 1 281 ? -16.505 -5.386 9.043 1.00 88.69 281 ARG A CA 1
ATOM 2188 C C . ARG A 1 281 ? -16.714 -6.896 9.012 1.00 88.69 281 ARG A C 1
ATOM 2190 O O . ARG A 1 281 ? -16.272 -7.552 8.072 1.00 88.69 281 ARG A O 1
ATOM 2197 N N . ARG A 1 282 ? -17.388 -7.449 10.022 1.00 88.31 282 ARG A N 1
ATOM 2198 C CA . ARG A 1 282 ? -17.783 -8.867 10.057 1.00 88.31 282 ARG A CA 1
ATOM 2199 C C . ARG A 1 282 ? -19.256 -8.987 10.426 1.00 88.31 282 ARG A C 1
ATOM 2201 O O . ARG A 1 282 ? -19.707 -8.343 11.369 1.00 88.31 282 ARG A O 1
ATOM 2208 N N . ILE A 1 283 ? -19.995 -9.822 9.704 1.00 85.25 283 ILE A N 1
ATOM 2209 C CA . ILE A 1 283 ? -21.372 -10.170 10.068 1.00 85.25 283 ILE A CA 1
ATOM 2210 C C . ILE A 1 283 ? -21.299 -11.137 11.254 1.00 85.25 283 ILE A C 1
ATOM 2212 O O . ILE A 1 283 ? -20.589 -12.141 11.182 1.00 85.25 283 ILE A O 1
ATOM 2216 N N . SER A 1 284 ? -21.995 -10.829 12.351 1.00 77.94 284 SER A N 1
ATOM 2217 C CA . SER A 1 284 ? -22.177 -11.802 13.431 1.00 77.94 284 SER A CA 1
ATOM 2218 C C . SER A 1 284 ? -23.083 -12.930 12.932 1.00 77.94 284 SER A C 1
ATOM 2220 O O . SER A 1 284 ? -24.192 -12.671 12.469 1.00 77.94 284 SER A O 1
ATOM 2222 N N . LEU A 1 285 ? -22.593 -14.171 12.992 1.00 73.50 285 LEU A N 1
ATOM 2223 C CA . LEU A 1 285 ? -23.357 -15.369 12.626 1.00 73.50 285 LEU A CA 1
ATOM 2224 C C . LEU A 1 285 ? -24.159 -15.944 13.810 1.00 73.50 285 LEU A C 1
ATOM 2226 O O . LEU A 1 285 ? -24.802 -16.974 13.651 1.00 73.50 285 LEU A O 1
ATOM 2230 N N . ASP A 1 286 ? -24.134 -15.292 14.977 1.00 62.72 286 ASP A N 1
ATOM 2231 C CA . ASP A 1 286 ? -24.751 -15.780 16.220 1.00 62.72 286 ASP A CA 1
ATOM 2232 C C . ASP A 1 286 ? -26.242 -15.385 16.346 1.00 62.72 286 ASP A C 1
ATOM 2234 O O . ASP A 1 286 ? -26.679 -14.929 17.406 1.00 62.72 286 ASP A O 1
ATOM 2238 N N . LEU A 1 287 ? -27.023 -15.537 15.268 1.00 47.75 287 LEU A N 1
ATOM 2239 C CA . LEU A 1 287 ? -28.486 -15.353 15.259 1.00 47.75 287 LEU A CA 1
ATOM 2240 C C . LEU A 1 287 ? -29.229 -16.682 15.093 1.00 47.75 287 LEU A C 1
ATOM 2242 O O . LEU A 1 287 ? -28.890 -17.435 14.153 1.00 47.75 287 LEU A O 1
#

pLDDT: mean 83.48, std 15.31, range [37.03, 98.25]

Sequence (287 aa):
MSDDPDLRAILARRRLLISAAAAAMGCSIPQDRLHEKIGPRTPLPDWEVFNARIPPFSVDSRIPAEDKAPLESFGTLVEAVYKKMHAAQKALTDAWNHPSEKPLVNELTRVLTGFREDSRAIVPLCGDGLGTRTWVTLRRAVHVRFLNEQLRLLEAHYQTVSGGDQLGMSAQPCLSCAGEEPFPRDFIPYAPGELEYPPSADKMLDELLEQEPSTIIFVNGHTGTEEPNGADLSKERAENVRKRLTERGLDGSRIRVRPMADAVPIEPDGMPGNRRVDFERRISLDL

Foldseek 3Di:
DPPDVVVVVVVVVVVVVVCVVCVVVVNDPPPVCVVPVPPPDDDDDDPVVLVLWQWDLDFFPPDPPVRRPLSVVLSVLLVVLVVLLVQLSVLLNVCLVVLVPVVSLVSNLVSLVVSVVSLVVLQCLVDPPDDDFVLSSLLSLLSSQSSLVSSVSSVVSSCVSNVNPPPPDDDDPSSVVSHPDDPPCLKQWDDAPDLDGDPVCVVSLVVVVPDDLQKAKEKEFFEFPPHPPQQVSRQSSSVNVLVVSVVVPRPSVSYHYHRCYQSRGSTRGPDRSRGIIHMGIDGDPPD

Radius of gyration: 25.82 Å; chains: 1; bounding box: 52×40×80 Å

Secondary structure (DSSP, 8-state):
----HHHHHHHHHHHHHHHHHHHHTT----GGGSS-----PPPPPPHHHHHTTPPP----TTS-HHHHHHHHHHHHHHHHHHHHHHHHHHHHHHHHH-TT-HHHHHHHHHHHHHHHHHHHHT---S--SS---HHHHHHHHHHHHHHHHHHHHHHHHHHHHTTT---S----HHHHHHHHS-----EEE--TT--SPPGGGHHHHHHHHTS-TTEEEEEEEE--TTSTTHHHHHHHHHHHHHHHHHHTT--GGGEEEEEEETSS--SSTT-GGGSEEEEEEEE----